Protein AF-A0A0R1ZKX3-F1 (afdb_monomer_lite)

Foldseek 3Di:
DFDPPDDDDPDDPQDQQAPLCVLVVLCVVQVHQLVNLPLAHSVRSVCSNVVNDDDDPVSVVSSCVSSVHDPVNCVVSCNVPPPCLVLLSCLAPLNPDLVSLVVVLVVLVVVCVVPVDDDPVSVLVSLLSVVSNCCVVVVDVARDVVSLVSLLVVLLPDLAADSSNLSSLNSCCLRDDLVSLCSNQVVNLVCCLVVVVPDDLVRLQSSLVSLLVSLVSCLVVVVLVSNVVSLVSSVSSCVSPVVPPPSVLSSLLSVLSSCCSVPPDPVSQLSNLLSLLCCVVVHPPVSSVSVVVVCVVVVSHHPVSNVVSD

Radius of gyration: 22.7 Å; chains: 1; bounding box: 54×44×61 Å

pLDDT: mean 79.34, std 16.21, range [24.59, 96.25]

Secondary structure (DSSP, 8-state):
----------S-------HHHHHHHHHHHTT--GGG-TTS-HHHHHHHTTTSSPPPHHHHHHHHHHHT--HHHHHHTTSS--TTGGGGGGGSGGG--HHHHHHHHHHHHHHHHHSSS--HHHHHHHHHHHHHHHHHHTS-SS--HHHHHHHHHHHHH-SS--HHHHHHHHHHGGGS-HHHHHHHHHHHHHHHHHTGGG--HHHHHHHHHHHHHHHHHHHHTT-HHHHHHHHHHHHHHHTTSTT-HHHHHHHHHHHHHHHHHHS-SHHHHHHHHHHHHTHHHHS-HHHHHHHHHHHHHTTSS-HHHHHTT-

Structure (mmCIF, N/CA/C/O backbone):
data_AF-A0A0R1ZKX3-F1
#
_entry.id   AF-A0A0R1ZKX3-F1
#
loop_
_atom_site.group_PDB
_atom_site.id
_atom_site.type_symbol
_atom_site.label_atom_id
_atom_site.label_alt_id
_atom_site.label_comp_id
_atom_site.label_asym_id
_atom_site.label_entity_id
_atom_site.label_seq_id
_atom_site.pdbx_PDB_ins_code
_atom_site.Cartn_x
_atom_site.Cartn_y
_atom_site.Cartn_z
_atom_site.occupancy
_atom_site.B_iso_or_equiv
_atom_site.auth_seq_id
_atom_site.auth_comp_id
_atom_site.auth_asym_id
_atom_site.auth_atom_id
_atom_site.pdbx_PDB_model_num
ATOM 1 N N . MET A 1 1 ? -0.814 -2.668 5.894 1.00 29.27 1 MET A N 1
ATOM 2 C CA . MET A 1 1 ? -0.686 -4.027 5.310 1.00 29.27 1 MET A CA 1
ATOM 3 C C . MET A 1 1 ? 0.745 -4.249 4.836 1.00 29.27 1 MET A C 1
ATOM 5 O O . MET A 1 1 ? 1.232 -3.384 4.115 1.00 29.27 1 MET A O 1
ATOM 9 N N . PRO A 1 2 ? 1.432 -5.339 5.226 1.00 24.59 2 PRO A N 1
ATOM 10 C CA . PRO A 1 2 ? 2.770 -5.631 4.720 1.00 24.59 2 PRO A CA 1
ATOM 11 C C . PRO A 1 2 ? 2.718 -5.890 3.213 1.00 24.59 2 PRO A C 1
ATOM 13 O O . PRO A 1 2 ? 1.772 -6.504 2.710 1.00 24.59 2 PRO A O 1
ATOM 16 N N . ALA A 1 3 ? 3.732 -5.403 2.504 1.00 25.95 3 ALA A N 1
ATOM 17 C CA . ALA A 1 3 ? 3.976 -5.756 1.120 1.00 25.95 3 ALA A CA 1
ATOM 18 C C . ALA A 1 3 ? 4.126 -7.277 1.012 1.00 25.95 3 ALA A C 1
ATOM 20 O O . ALA A 1 3 ? 4.717 -7.919 1.876 1.00 25.95 3 ALA A O 1
ATOM 21 N N . ILE A 1 4 ? 3.550 -7.847 -0.042 1.00 26.69 4 ILE A N 1
ATOM 22 C CA . ILE A 1 4 ? 3.669 -9.263 -0.372 1.00 26.69 4 ILE A CA 1
ATOM 23 C C . ILE A 1 4 ? 5.164 -9.580 -0.492 1.00 26.69 4 ILE A C 1
ATOM 25 O O . ILE A 1 4 ? 5.773 -9.214 -1.495 1.00 26.69 4 ILE A O 1
ATOM 29 N N . ASP A 1 5 ? 5.724 -10.258 0.514 1.00 28.53 5 ASP A N 1
ATOM 30 C CA . ASP A 1 5 ? 7.053 -10.868 0.462 1.00 28.53 5 ASP A CA 1
ATOM 31 C C . ASP A 1 5 ? 7.083 -11.790 -0.760 1.00 28.53 5 ASP A C 1
ATOM 33 O O . ASP A 1 5 ? 6.491 -12.875 -0.781 1.00 28.53 5 ASP A O 1
ATOM 37 N N . ARG A 1 6 ? 7.720 -11.320 -1.829 1.00 31.34 6 ARG A N 1
ATOM 38 C CA . ARG A 1 6 ? 7.978 -12.109 -3.025 1.00 31.34 6 ARG A CA 1
ATOM 39 C C . ARG A 1 6 ? 9.409 -12.613 -2.937 1.00 31.34 6 ARG A C 1
ATOM 41 O O . ARG A 1 6 ? 10.344 -11.840 -3.046 1.00 31.34 6 ARG A O 1
ATOM 48 N N . TYR A 1 7 ? 9.525 -13.931 -2.791 1.00 26.36 7 TYR A N 1
ATOM 49 C CA . TYR A 1 7 ? 10.734 -14.725 -3.016 1.00 26.36 7 TYR A CA 1
ATOM 50 C C . TYR A 1 7 ? 11.936 -14.386 -2.126 1.00 26.36 7 TYR A C 1
ATOM 52 O O . TYR A 1 7 ? 12.919 -13.785 -2.545 1.00 26.36 7 TYR A O 1
ATOM 60 N N . ARG A 1 8 ? 11.904 -14.918 -0.902 1.00 25.17 8 ARG A N 1
ATOM 61 C CA . ARG A 1 8 ? 13.116 -15.197 -0.128 1.00 25.17 8 ARG A CA 1
ATOM 62 C C . ARG A 1 8 ? 13.842 -16.368 -0.803 1.00 25.17 8 ARG A C 1
ATOM 64 O O . ARG A 1 8 ? 13.392 -17.502 -0.681 1.00 25.17 8 ARG A O 1
ATOM 71 N N . ASN A 1 9 ? 14.909 -16.089 -1.551 1.00 28.17 9 ASN A N 1
ATOM 72 C CA . ASN A 1 9 ? 15.850 -17.119 -1.987 1.00 28.17 9 ASN A CA 1
ATOM 73 C C . ASN A 1 9 ? 16.962 -17.237 -0.946 1.00 28.17 9 ASN A C 1
ATOM 75 O O . ASN A 1 9 ? 17.647 -16.266 -0.623 1.00 28.17 9 ASN A O 1
ATOM 79 N N . ASP A 1 10 ? 17.093 -18.443 -0.410 1.00 28.66 10 ASP A N 1
ATOM 80 C CA . ASP A 1 10 ? 18.157 -18.838 0.491 1.00 28.66 10 ASP A CA 1
ATOM 81 C C . ASP A 1 10 ? 19.521 -18.763 -0.217 1.00 28.66 10 ASP A C 1
ATOM 83 O O . ASP A 1 10 ? 19.719 -19.317 -1.294 1.00 28.66 10 ASP A O 1
ATOM 87 N N . GLY A 1 11 ? 20.483 -18.108 0.429 1.00 28.97 11 GLY A N 1
ATOM 88 C CA . GLY A 1 11 ? 21.831 -18.662 0.580 1.00 28.97 11 GLY A CA 1
ATOM 89 C C . GLY A 1 11 ? 22.828 -18.641 -0.580 1.00 28.97 11 GLY A C 1
ATOM 90 O O . GLY A 1 11 ? 23.990 -18.910 -0.295 1.00 28.97 11 GLY A O 1
ATOM 91 N N . ASP A 1 12 ? 22.470 -18.280 -1.812 1.00 28.05 12 ASP A N 1
ATOM 92 C CA . ASP A 1 12 ? 23.461 -18.127 -2.887 1.00 28.05 12 ASP A CA 1
ATOM 93 C C . ASP A 1 12 ? 23.741 -16.650 -3.166 1.00 28.05 12 ASP A C 1
ATOM 95 O O . ASP A 1 12 ? 22.845 -15.867 -3.483 1.00 28.05 12 ASP A O 1
ATOM 99 N N . PHE A 1 13 ? 25.012 -16.256 -3.048 1.00 31.59 13 PHE A N 1
ATOM 100 C CA . PHE A 1 13 ? 25.503 -14.964 -3.517 1.00 31.59 13 PHE A CA 1
ATOM 101 C C . PHE A 1 13 ? 25.220 -14.852 -5.022 1.00 31.59 13 PHE A C 1
ATOM 103 O O . PHE A 1 13 ? 26.014 -15.303 -5.848 1.00 31.59 13 PHE A O 1
ATOM 110 N N . LEU A 1 14 ? 24.072 -14.268 -5.378 1.00 35.12 14 LEU A N 1
ATOM 111 C CA . LEU A 1 14 ? 23.734 -13.917 -6.749 1.00 35.12 14 LEU A CA 1
ATOM 112 C C . LEU A 1 14 ? 24.806 -12.948 -7.243 1.00 35.12 14 LEU A C 1
ATOM 114 O O . LEU A 1 14 ? 24.873 -11.786 -6.842 1.00 35.12 14 LEU A O 1
ATOM 118 N N . THR A 1 15 ? 25.682 -13.455 -8.102 1.00 39.12 15 THR A N 1
ATOM 119 C CA . THR A 1 15 ? 26.505 -12.610 -8.958 1.00 39.12 15 THR A CA 1
ATOM 120 C C . THR A 1 15 ? 25.546 -11.701 -9.719 1.00 39.12 15 THR A C 1
ATOM 122 O O . THR A 1 15 ? 24.609 -12.187 -10.348 1.00 39.12 15 THR A O 1
ATOM 125 N N . VAL A 1 16 ? 25.726 -10.383 -9.591 1.00 50.44 16 VAL A N 1
ATOM 126 C CA . VAL A 1 16 ? 24.892 -9.393 -10.282 1.00 50.44 16 VAL A CA 1
ATOM 127 C C . VAL A 1 16 ? 25.071 -9.621 -11.781 1.00 50.44 16 VAL A C 1
ATOM 129 O O . VAL A 1 16 ? 26.098 -9.263 -12.355 1.00 50.44 16 VAL A O 1
ATOM 132 N N . GLU A 1 17 ? 24.104 -10.297 -12.394 1.00 64.75 17 GLU A N 1
ATOM 133 C CA . GLU A 1 17 ? 24.098 -10.566 -13.824 1.00 64.75 17 GLU A CA 1
ATOM 134 C C . GLU A 1 17 ? 23.798 -9.251 -14.547 1.00 64.75 17 GLU A C 1
ATOM 136 O O . GLU A 1 17 ? 22.810 -8.570 -14.267 1.00 64.75 17 GLU A O 1
ATOM 141 N N . THR A 1 18 ? 24.675 -8.861 -15.466 1.00 78.00 18 THR A N 1
ATOM 142 C CA . THR A 1 18 ? 24.458 -7.697 -16.322 1.00 78.00 18 THR A CA 1
ATOM 143 C C . THR A 1 18 ? 23.297 -7.962 -17.283 1.00 78.00 18 THR A C 1
ATOM 145 O O . THR A 1 18 ? 23.017 -9.105 -17.653 1.00 78.00 18 THR A O 1
ATOM 148 N N . MET A 1 19 ? 22.618 -6.904 -17.739 1.00 78.44 19 MET A N 1
ATOM 149 C CA . MET A 1 19 ? 21.534 -7.033 -18.725 1.00 78.44 19 MET A CA 1
ATOM 150 C C . MET A 1 19 ? 22.000 -7.761 -19.994 1.00 78.44 19 MET A C 1
ATOM 152 O O . MET A 1 19 ? 21.285 -8.622 -20.507 1.00 78.44 19 MET A O 1
ATOM 156 N N . GLY A 1 20 ? 23.209 -7.455 -20.474 1.00 82.12 20 GLY A N 1
ATOM 157 C CA . GLY A 1 20 ? 23.820 -8.140 -21.608 1.00 82.12 20 GLY A CA 1
ATOM 158 C C . GLY A 1 20 ? 24.012 -9.634 -21.348 1.00 82.12 20 GLY A C 1
ATOM 159 O O . GLY A 1 20 ? 23.587 -10.462 -22.161 1.00 82.12 20 GLY A O 1
ATOM 160 N N . GLY A 1 21 ? 24.582 -9.981 -20.190 1.00 81.94 21 GLY A N 1
ATOM 161 C CA . GLY A 1 21 ? 24.798 -11.365 -19.768 1.00 81.94 21 GLY A CA 1
ATOM 162 C C . GLY A 1 21 ? 23.505 -12.178 -19.680 1.00 81.94 21 GLY A C 1
ATOM 163 O O . GLY A 1 21 ? 23.429 -13.280 -20.231 1.00 81.94 21 GLY A O 1
ATOM 164 N N . PHE A 1 22 ? 22.457 -11.606 -19.085 1.00 80.44 22 PHE A N 1
ATOM 165 C CA . PHE A 1 22 ? 21.152 -12.258 -18.985 1.00 80.44 22 PHE A CA 1
ATOM 166 C C . PHE A 1 22 ? 20.527 -12.532 -20.346 1.00 80.44 22 PHE A C 1
ATOM 168 O O . PHE A 1 22 ? 20.089 -13.649 -20.631 1.00 80.44 22 PHE A O 1
ATOM 175 N N . VAL A 1 23 ? 20.509 -11.519 -21.211 1.00 81.62 23 VAL A N 1
ATOM 176 C CA . VAL A 1 23 ? 19.920 -11.642 -22.542 1.00 81.62 23 VAL A CA 1
ATOM 177 C C . VAL A 1 23 ? 20.653 -12.701 -23.362 1.00 81.62 23 VAL A C 1
ATOM 179 O O . VAL A 1 23 ? 20.003 -13.537 -23.991 1.00 81.62 23 VAL A O 1
ATOM 182 N N . LYS A 1 24 ? 21.990 -12.733 -23.292 1.00 88.19 24 LYS A N 1
ATOM 183 C CA . LYS A 1 24 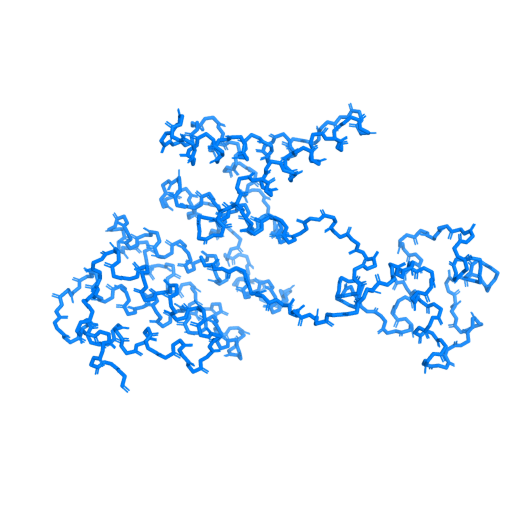? 22.816 -13.764 -23.932 1.00 88.19 24 LYS A CA 1
ATOM 184 C C . LYS A 1 24 ? 22.424 -15.162 -23.475 1.00 88.19 24 LYS A C 1
ATOM 186 O O . LYS A 1 24 ? 22.214 -16.042 -24.311 1.00 88.19 24 LYS A O 1
ATOM 191 N N . ARG A 1 25 ? 22.318 -15.359 -22.159 1.00 84.38 25 ARG A N 1
ATOM 192 C CA . ARG A 1 25 ? 21.974 -16.645 -21.553 1.00 84.38 25 ARG A CA 1
ATOM 193 C C . ARG A 1 25 ? 20.592 -17.114 -21.994 1.00 84.38 25 ARG A C 1
ATOM 195 O O . ARG A 1 25 ? 20.484 -18.191 -22.570 1.00 84.38 25 ARG A O 1
ATOM 202 N N . VAL A 1 26 ? 19.560 -16.289 -21.816 1.00 78.00 26 VAL A N 1
ATOM 203 C CA . VAL A 1 26 ? 18.179 -16.642 -22.189 1.00 78.00 26 VAL A CA 1
ATOM 204 C C . VAL A 1 26 ? 18.059 -16.921 -23.684 1.00 78.00 26 VAL A C 1
ATOM 206 O O . VAL A 1 26 ? 17.415 -17.890 -24.087 1.00 78.00 26 VAL A O 1
ATOM 209 N N . ARG A 1 27 ? 18.713 -16.111 -24.522 1.00 88.94 27 ARG A N 1
ATOM 210 C CA . ARG A 1 27 ? 18.742 -16.320 -25.970 1.00 88.94 27 ARG A CA 1
ATOM 211 C C . ARG A 1 27 ? 19.356 -17.681 -26.325 1.00 88.94 27 ARG A C 1
ATOM 213 O O . ARG A 1 27 ? 18.796 -18.403 -27.149 1.00 88.94 27 ARG A O 1
ATOM 220 N N . GLN A 1 28 ? 20.494 -18.028 -25.718 1.00 85.94 28 GLN A N 1
ATOM 221 C CA . GLN A 1 28 ? 21.179 -19.306 -25.941 1.00 85.94 28 GLN A CA 1
ATOM 222 C C . GLN A 1 28 ? 20.359 -20.499 -25.437 1.00 85.94 28 GLN A C 1
ATOM 224 O O . GLN A 1 28 ? 20.206 -21.471 -26.174 1.00 85.94 28 GLN A O 1
ATOM 229 N N . GLU A 1 29 ? 19.791 -20.409 -24.233 1.00 72.88 29 GLU A N 1
ATOM 230 C CA . GLU A 1 29 ? 18.926 -21.441 -23.642 1.00 72.88 29 GLU A CA 1
ATOM 231 C C . GLU A 1 29 ? 17.691 -21.720 -24.509 1.00 72.88 29 GLU A C 1
ATOM 233 O O . GLU A 1 29 ? 17.251 -22.862 -24.623 1.00 72.88 29 GLU A O 1
ATOM 238 N N . ARG A 1 30 ? 17.154 -20.687 -25.169 1.00 77.94 30 ARG A N 1
ATOM 239 C CA . ARG A 1 30 ? 15.991 -20.789 -26.064 1.00 77.94 30 ARG A CA 1
ATOM 240 C C . ARG A 1 30 ? 16.360 -21.078 -27.521 1.00 77.94 30 ARG A C 1
ATOM 242 O O . ARG A 1 30 ? 15.477 -21.128 -28.372 1.00 77.94 30 ARG A O 1
ATOM 249 N N . GLY A 1 31 ? 17.646 -21.261 -27.827 1.00 77.19 31 GLY A N 1
ATOM 250 C CA . GLY A 1 31 ? 18.119 -21.593 -29.172 1.00 77.19 31 GLY A CA 1
ATOM 251 C C . GLY A 1 31 ? 17.930 -20.486 -30.215 1.00 77.19 31 GLY A C 1
ATOM 252 O O . GLY A 1 31 ? 17.991 -20.764 -31.412 1.00 77.19 31 GLY A O 1
ATOM 253 N N . VAL A 1 32 ? 17.718 -19.236 -29.795 1.00 81.31 32 VAL A N 1
ATOM 254 C CA . VAL A 1 32 ? 17.539 -18.100 -30.709 1.00 81.31 32 VAL A CA 1
ATOM 255 C C . VAL A 1 32 ? 18.912 -17.633 -31.197 1.00 81.31 32 VAL A C 1
ATOM 257 O O . VAL A 1 32 ? 19.825 -17.381 -30.406 1.00 81.31 32 VAL A O 1
ATOM 260 N N . ARG A 1 33 ? 19.124 -17.517 -32.509 1.00 87.75 33 ARG A N 1
ATOM 261 C CA . ARG A 1 33 ? 20.413 -17.054 -33.046 1.00 87.75 33 ARG A CA 1
ATOM 262 C C . ARG A 1 33 ? 20.428 -15.534 -33.107 1.00 87.75 33 ARG A C 1
ATOM 264 O O . ARG A 1 33 ? 19.395 -14.894 -33.250 1.00 87.75 33 ARG A O 1
ATOM 271 N N . LEU A 1 34 ? 21.622 -14.939 -33.072 1.00 88.88 34 LEU A N 1
ATOM 272 C CA . LEU A 1 34 ? 21.767 -13.487 -33.241 1.00 88.88 34 LEU A CA 1
ATOM 273 C C . LEU A 1 34 ? 21.175 -12.993 -34.569 1.00 88.88 34 LEU A C 1
ATOM 275 O O . LEU A 1 34 ? 20.681 -11.877 -34.637 1.00 88.88 34 LEU A O 1
ATOM 279 N N . THR A 1 35 ? 21.212 -13.821 -35.617 1.00 87.38 35 THR A N 1
ATOM 280 C CA . THR A 1 35 ? 20.618 -13.522 -36.931 1.00 87.38 35 THR A CA 1
ATOM 281 C C . THR A 1 35 ? 19.097 -13.450 -36.911 1.00 87.38 35 THR A C 1
ATOM 283 O O . THR A 1 35 ? 18.516 -12.885 -37.830 1.00 87.38 35 THR A O 1
ATOM 286 N N . ASP A 1 36 ? 18.464 -14.028 -35.891 1.00 81.94 36 ASP A N 1
ATOM 287 C CA . ASP A 1 36 ? 17.010 -14.064 -35.754 1.00 81.94 36 ASP A CA 1
ATOM 288 C C . ASP A 1 36 ? 16.484 -12.785 -35.050 1.00 81.94 36 ASP A C 1
ATOM 290 O O . ASP A 1 36 ? 15.278 -12.568 -34.971 1.00 81.94 36 ASP A O 1
ATOM 294 N N . LEU A 1 37 ? 17.380 -11.905 -34.576 1.00 83.06 37 LEU A N 1
ATOM 295 C CA . LEU A 1 37 ? 17.060 -10.613 -33.961 1.00 83.06 37 LEU A CA 1
ATOM 296 C C . LEU A 1 37 ? 17.107 -9.503 -35.018 1.00 83.06 37 LEU A C 1
ATOM 298 O O . LEU A 1 37 ? 18.157 -8.933 -35.303 1.00 83.06 37 LEU A O 1
ATOM 302 N N . THR A 1 38 ? 15.965 -9.202 -35.630 1.00 76.25 38 THR A N 1
ATOM 303 C CA . THR A 1 38 ? 15.890 -8.333 -36.821 1.00 76.25 38 THR A CA 1
ATOM 304 C C . THR A 1 38 ? 16.147 -6.854 -36.546 1.00 76.25 38 THR A C 1
ATOM 306 O O . THR A 1 38 ? 16.560 -6.121 -37.444 1.00 76.25 38 THR A O 1
ATOM 309 N N . ASP A 1 39 ? 15.938 -6.412 -35.308 1.00 79.12 39 ASP A N 1
ATOM 310 C CA . ASP A 1 39 ? 15.921 -4.985 -34.960 1.00 79.12 39 ASP A CA 1
ATOM 311 C C . ASP A 1 39 ? 17.263 -4.474 -34.422 1.00 79.12 39 ASP A C 1
ATOM 313 O O . ASP A 1 39 ? 17.478 -3.265 -34.268 1.00 79.12 39 ASP A O 1
ATOM 317 N N . VAL A 1 40 ? 18.191 -5.391 -34.141 1.00 81.12 40 VAL A N 1
ATOM 318 C CA . VAL A 1 40 ? 19.534 -5.091 -33.648 1.00 81.12 40 VAL A CA 1
ATOM 319 C C . VAL A 1 40 ? 20.535 -5.863 -34.489 1.00 81.12 40 VAL A C 1
ATOM 321 O O . VAL A 1 40 ? 20.512 -7.086 -34.535 1.00 81.12 40 VAL A O 1
ATOM 324 N N . GLY A 1 41 ? 21.457 -5.151 -35.141 1.00 85.69 41 GLY A N 1
ATOM 325 C CA . GLY A 1 41 ? 22.509 -5.802 -35.919 1.00 85.69 41 GLY A CA 1
ATOM 326 C C . GLY A 1 41 ? 23.296 -6.801 -35.064 1.00 85.69 41 GLY A C 1
ATOM 327 O O . GLY A 1 41 ? 23.638 -6.504 -33.918 1.00 85.69 41 GLY A O 1
ATOM 328 N N . THR A 1 42 ? 23.631 -7.961 -35.633 1.00 90.25 42 THR A N 1
ATOM 329 C CA . THR A 1 42 ? 24.317 -9.072 -34.942 1.00 90.25 42 THR A CA 1
ATOM 330 C C . THR A 1 42 ? 25.570 -8.631 -34.184 1.00 90.25 42 THR A C 1
ATOM 332 O O . THR A 1 42 ? 25.806 -9.075 -33.063 1.00 90.25 42 THR A O 1
ATOM 335 N N . SER A 1 43 ? 26.350 -7.711 -34.760 1.00 89.81 43 SER A N 1
ATOM 336 C CA . SER A 1 43 ? 27.528 -7.122 -34.114 1.00 89.81 43 SER A CA 1
ATOM 337 C C . SER A 1 43 ? 27.162 -6.290 -32.883 1.00 89.81 43 SER A C 1
ATOM 339 O O . SER A 1 43 ? 27.769 -6.460 -31.831 1.00 89.81 43 SER A O 1
ATOM 341 N N . SER A 1 44 ? 26.151 -5.423 -32.975 1.00 88.88 44 SER A N 1
ATOM 342 C CA . SER A 1 44 ? 25.680 -4.625 -31.837 1.00 88.88 44 SER A CA 1
ATOM 343 C C . SER A 1 44 ? 25.125 -5.515 -30.734 1.00 88.88 44 SER A C 1
ATOM 345 O O . SER A 1 44 ? 25.456 -5.313 -29.572 1.00 88.88 44 SER A O 1
ATOM 347 N N . MET A 1 45 ? 24.354 -6.539 -31.099 1.00 90.94 45 MET A N 1
ATOM 348 C CA . MET A 1 45 ? 23.803 -7.468 -30.125 1.00 90.94 45 MET A CA 1
ATOM 349 C C . MET A 1 45 ? 24.895 -8.297 -29.447 1.00 90.94 45 MET A C 1
ATOM 351 O O . MET A 1 45 ? 24.914 -8.404 -28.229 1.00 90.94 45 MET A O 1
ATOM 355 N N . SER A 1 46 ? 25.875 -8.795 -30.204 1.00 91.44 46 SER A N 1
ATOM 356 C CA . SER A 1 46 ? 27.031 -9.490 -29.633 1.00 91.44 46 SER A CA 1
ATOM 357 C C . SER A 1 46 ? 27.843 -8.586 -28.706 1.00 91.44 46 SER A C 1
ATOM 359 O O . SER A 1 46 ? 28.343 -9.052 -27.690 1.00 91.44 46 SER A O 1
ATOM 361 N N . ARG A 1 47 ? 28.025 -7.307 -29.042 1.00 88.31 47 ARG A N 1
ATOM 362 C CA . ARG A 1 47 ? 28.752 -6.363 -28.182 1.00 88.31 47 ARG A CA 1
ATOM 363 C C . ARG A 1 47 ? 27.975 -6.069 -26.902 1.00 88.31 47 ARG A C 1
ATOM 365 O O . ARG A 1 47 ? 28.573 -6.037 -25.836 1.00 88.31 47 ARG A O 1
ATOM 372 N N . PHE A 1 48 ? 26.660 -5.916 -27.004 1.00 89.50 48 PHE A N 1
ATOM 373 C CA . PHE A 1 48 ? 25.771 -5.742 -25.860 1.00 89.50 48 PHE A CA 1
ATOM 374 C C . PHE A 1 48 ? 25.766 -6.970 -24.939 1.00 89.50 48 PHE A C 1
ATOM 376 O O . PHE A 1 48 ? 25.975 -6.835 -23.744 1.00 89.50 48 PHE A O 1
ATOM 383 N N . GLU A 1 49 ? 25.644 -8.178 -25.495 1.00 89.88 49 GLU A N 1
ATOM 384 C CA . GLU A 1 49 ? 25.672 -9.454 -24.757 1.00 89.88 49 GLU A CA 1
ATOM 385 C C . GLU A 1 49 ? 26.982 -9.731 -24.004 1.00 89.88 49 GLU A C 1
ATOM 387 O O . GLU A 1 49 ? 27.043 -10.643 -23.182 1.00 89.88 49 GLU A O 1
ATOM 392 N N . ASN A 1 50 ? 28.046 -8.990 -24.313 1.00 89.06 50 ASN A N 1
ATOM 393 C CA . ASN A 1 50 ? 29.336 -9.067 -23.629 1.00 89.06 50 ASN A CA 1
ATOM 394 C C . ASN A 1 50 ? 29.677 -7.749 -22.906 1.00 89.06 50 ASN A C 1
ATOM 396 O O . ASN A 1 50 ? 30.856 -7.471 -22.689 1.00 89.06 50 ASN A O 1
ATOM 400 N N . ASP A 1 51 ? 28.667 -6.927 -22.600 1.00 84.19 51 ASP A N 1
ATOM 401 C CA . ASP A 1 51 ? 28.767 -5.678 -21.828 1.00 84.19 51 ASP A CA 1
ATOM 402 C C . ASP A 1 51 ? 29.729 -4.634 -22.418 1.00 84.19 51 ASP A C 1
ATOM 404 O O . ASP A 1 51 ? 30.335 -3.827 -21.716 1.00 84.19 51 ASP A O 1
ATOM 408 N N . GLN A 1 52 ? 29.892 -4.639 -23.742 1.00 85.12 52 GLN A N 1
ATOM 409 C CA . GLN A 1 52 ? 30.795 -3.726 -24.449 1.00 85.12 52 GLN A CA 1
ATOM 410 C C . GLN A 1 52 ? 30.098 -2.452 -24.932 1.00 85.12 52 GLN A C 1
ATOM 412 O O . GLN A 1 52 ? 30.775 -1.494 -25.309 1.00 85.12 52 GLN A O 1
ATOM 417 N N . ILE A 1 53 ? 28.765 -2.467 -25.018 1.00 82.50 53 ILE A N 1
ATOM 418 C CA . ILE A 1 53 ? 27.928 -1.318 -25.375 1.00 82.50 53 ILE A CA 1
ATOM 419 C C . ILE A 1 53 ? 26.589 -1.405 -24.649 1.00 82.50 53 ILE A C 1
ATOM 421 O O . ILE A 1 53 ? 26.090 -2.505 -24.422 1.00 82.50 53 ILE A O 1
ATOM 425 N N . ASP A 1 54 ? 25.961 -0.255 -24.427 1.00 80.94 54 ASP A N 1
ATOM 426 C CA . ASP A 1 54 ? 24.547 -0.174 -24.072 1.00 80.94 54 ASP A CA 1
ATOM 427 C C . ASP A 1 54 ? 23.678 -0.063 -25.330 1.00 80.94 54 ASP A C 1
ATOM 429 O O . ASP A 1 54 ? 24.042 0.590 -26.316 1.00 80.94 54 ASP A O 1
ATOM 433 N N . LEU A 1 55 ? 22.500 -0.688 -25.299 1.00 80.94 55 LEU A N 1
ATOM 434 C CA . LEU A 1 55 ? 21.482 -0.533 -26.338 1.00 80.94 55 LEU A CA 1
ATOM 435 C C . LEU A 1 55 ? 20.395 0.439 -25.884 1.00 80.94 55 LEU A C 1
ATOM 437 O O . LEU A 1 55 ? 20.010 0.487 -24.719 1.00 80.94 55 LEU A O 1
ATOM 441 N N . ALA A 1 56 ? 19.846 1.191 -26.838 1.00 77.50 56 ALA A N 1
ATOM 442 C CA . ALA A 1 56 ? 18.680 2.027 -26.587 1.00 77.50 56 ALA A CA 1
ATOM 443 C C . ALA A 1 56 ? 17.473 1.166 -26.169 1.00 77.50 56 ALA A C 1
ATOM 445 O O . ALA A 1 56 ? 17.210 0.126 -26.777 1.00 77.50 56 ALA A O 1
ATOM 446 N N . GLY A 1 57 ? 16.691 1.636 -25.190 1.00 71.12 57 GLY A N 1
ATOM 447 C CA . GLY A 1 57 ? 15.554 0.890 -24.632 1.00 71.12 57 GLY A CA 1
ATOM 448 C C . GLY A 1 57 ? 14.519 0.433 -25.669 1.00 71.12 57 GLY A C 1
ATOM 449 O O . GLY A 1 57 ? 13.988 -0.667 -25.560 1.00 71.12 57 GLY A O 1
ATOM 450 N N . SER A 1 58 ? 14.292 1.212 -26.731 1.00 73.12 58 SER A N 1
ATOM 451 C CA . SER A 1 58 ? 13.389 0.834 -27.829 1.00 73.12 58 SER A CA 1
ATOM 452 C C . SER A 1 58 ? 13.845 -0.412 -28.596 1.00 73.12 58 SER A C 1
ATOM 454 O O . SER A 1 58 ? 13.010 -1.204 -29.017 1.00 73.12 58 SER A O 1
ATOM 456 N N . ARG A 1 59 ? 15.160 -0.609 -28.744 1.00 76.38 59 ARG A N 1
ATOM 457 C CA . ARG A 1 59 ? 15.761 -1.784 -29.397 1.00 76.38 59 ARG A CA 1
ATOM 458 C C . ARG A 1 59 ? 15.810 -3.002 -28.474 1.00 76.38 59 ARG A C 1
ATOM 460 O O . ARG A 1 59 ? 15.730 -4.139 -28.933 1.00 76.38 59 ARG A O 1
ATOM 467 N N . LEU A 1 60 ? 15.936 -2.759 -27.170 1.00 76.19 60 LEU A N 1
ATOM 468 C CA . LEU A 1 60 ? 15.881 -3.807 -26.155 1.00 76.19 60 LEU A CA 1
ATOM 469 C C . LEU A 1 60 ? 14.480 -4.401 -26.042 1.00 76.19 60 LEU A C 1
ATOM 471 O O . LEU A 1 60 ? 14.350 -5.617 -26.028 1.00 76.19 60 LEU A O 1
ATOM 475 N N . LEU A 1 61 ? 13.438 -3.567 -26.043 1.00 70.75 61 LEU A N 1
ATOM 476 C CA . LEU A 1 61 ? 12.050 -4.027 -25.932 1.00 70.75 61 LEU A CA 1
ATOM 477 C C . LEU A 1 61 ? 11.649 -4.989 -27.055 1.00 70.75 61 LEU A C 1
ATOM 479 O O . LEU A 1 61 ? 11.000 -5.999 -26.787 1.00 70.75 61 LEU A O 1
ATOM 483 N N . SER A 1 62 ? 12.053 -4.716 -28.297 1.00 73.75 62 SER A N 1
ATOM 484 C CA . SER A 1 62 ? 11.741 -5.623 -29.402 1.00 73.75 62 SER A CA 1
ATOM 485 C C . SER A 1 62 ? 12.549 -6.919 -29.339 1.00 73.75 62 SER A C 1
ATOM 487 O O . SER A 1 62 ? 12.004 -8.002 -29.553 1.00 73.75 62 SER A O 1
ATOM 489 N N . THR A 1 63 ? 13.817 -6.827 -28.930 1.00 77.75 63 THR A N 1
ATOM 490 C CA . THR A 1 63 ? 14.669 -7.993 -28.663 1.00 77.75 63 THR A CA 1
ATOM 491 C C . THR A 1 63 ? 14.073 -8.877 -27.567 1.00 77.75 63 THR A C 1
ATOM 493 O O . THR A 1 63 ? 13.978 -10.085 -27.760 1.00 77.75 63 THR A O 1
ATOM 496 N N . PHE A 1 64 ? 13.613 -8.286 -26.457 1.00 78.38 64 PHE A N 1
ATOM 497 C CA . PHE A 1 64 ? 12.972 -8.987 -25.342 1.00 78.38 64 PHE A CA 1
ATOM 498 C C . PHE A 1 64 ? 11.725 -9.744 -25.788 1.00 78.38 64 PHE A C 1
ATOM 500 O O . PHE A 1 64 ? 11.585 -10.917 -25.452 1.00 78.38 64 PHE A O 1
ATOM 507 N N . GLY A 1 65 ? 10.878 -9.123 -26.615 1.00 69.44 65 GLY A N 1
ATOM 508 C CA . GLY A 1 65 ? 9.710 -9.787 -27.191 1.00 69.44 65 GLY A CA 1
ATOM 509 C C . GLY A 1 65 ? 10.071 -11.044 -27.992 1.00 69.44 65 GLY A C 1
ATOM 510 O O . GLY A 1 65 ? 9.445 -12.084 -27.807 1.00 69.44 65 GLY A O 1
ATOM 511 N N . LEU A 1 66 ? 11.117 -10.984 -28.826 1.00 73.25 66 LEU A N 1
ATOM 512 C CA . LEU A 1 66 ? 11.553 -12.108 -29.670 1.00 73.25 66 LEU A CA 1
ATOM 513 C C . LEU A 1 66 ? 12.134 -13.280 -28.877 1.00 73.25 66 LEU A C 1
ATOM 515 O O . LEU A 1 66 ? 11.943 -14.437 -29.243 1.00 73.25 66 LEU A O 1
ATOM 519 N N . ILE A 1 67 ? 12.840 -12.987 -27.788 1.00 77.81 67 ILE A N 1
ATOM 520 C CA . ILE A 1 67 ? 13.406 -14.013 -26.906 1.00 77.81 67 ILE A CA 1
ATOM 521 C C . ILE A 1 67 ? 12.485 -14.351 -25.739 1.00 77.81 67 ILE A C 1
ATOM 523 O O . ILE A 1 67 ? 12.870 -15.178 -24.922 1.00 77.81 67 ILE A O 1
ATOM 527 N N . GLY A 1 68 ? 11.287 -13.758 -25.668 1.00 64.56 68 GLY A N 1
ATOM 528 C CA . GLY A 1 68 ? 10.264 -13.979 -24.644 1.00 64.56 68 GLY A CA 1
ATOM 529 C C . GLY A 1 68 ? 10.692 -13.588 -23.228 1.00 64.56 68 GLY A C 1
ATOM 530 O O . GLY A 1 68 ? 10.351 -14.299 -22.284 1.00 64.56 68 GLY A O 1
ATOM 531 N N . ILE A 1 69 ? 11.496 -12.537 -23.098 1.00 69.62 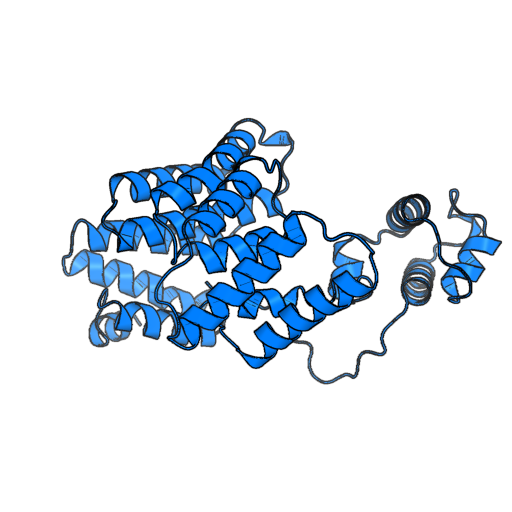69 ILE A N 1
ATOM 532 C CA . ILE A 1 69 ? 11.784 -11.881 -21.820 1.00 69.62 69 ILE A CA 1
ATOM 533 C C . ILE A 1 69 ? 10.705 -10.828 -21.604 1.00 69.62 69 ILE A C 1
ATOM 535 O O . ILE A 1 69 ? 10.452 -10.012 -22.492 1.00 69.62 69 ILE A O 1
ATOM 539 N N . ASP A 1 70 ? 10.087 -10.817 -20.430 1.00 59.72 70 ASP A N 1
ATOM 540 C CA . ASP A 1 70 ? 9.203 -9.729 -20.032 1.00 59.72 70 ASP A CA 1
ATOM 541 C C . ASP A 1 70 ? 9.846 -8.825 -18.965 1.00 59.72 70 ASP A C 1
ATOM 543 O O . ASP A 1 70 ? 10.933 -9.072 -18.441 1.00 59.72 70 ASP A O 1
ATOM 547 N N . TYR A 1 71 ? 9.178 -7.718 -18.644 1.00 55.88 71 TYR A N 1
ATOM 548 C CA . TYR A 1 71 ? 9.656 -6.797 -17.612 1.00 55.88 71 TYR A CA 1
ATOM 549 C C . TYR A 1 71 ? 9.729 -7.450 -16.217 1.00 55.88 71 TYR A C 1
ATOM 551 O O . TYR A 1 71 ? 10.542 -7.041 -15.388 1.00 55.88 71 TYR A O 1
ATOM 559 N N . ARG A 1 72 ? 8.904 -8.470 -15.938 1.00 53.66 72 ARG A N 1
ATOM 560 C CA . ARG A 1 72 ? 8.921 -9.187 -14.656 1.00 53.66 72 ARG A CA 1
ATOM 561 C C . ARG A 1 72 ? 10.167 -10.055 -14.547 1.00 53.66 72 ARG A C 1
ATOM 563 O O . ARG A 1 72 ? 10.754 -10.072 -13.473 1.00 53.66 72 ARG A O 1
ATOM 570 N N . ASP A 1 73 ? 10.606 -10.697 -15.627 1.00 53.09 73 ASP A N 1
ATOM 571 C CA . ASP A 1 73 ? 11.860 -11.460 -15.672 1.00 53.09 73 ASP A CA 1
ATOM 572 C C . ASP A 1 73 ? 13.064 -10.583 -15.302 1.00 53.09 73 ASP A C 1
ATOM 574 O O . ASP A 1 73 ? 13.935 -10.998 -14.535 1.00 53.09 73 ASP A O 1
ATOM 578 N N . LEU A 1 74 ? 13.080 -9.347 -15.809 1.00 60.62 74 LEU A N 1
ATOM 579 C CA . LEU A 1 74 ? 14.137 -8.369 -15.546 1.00 60.62 74 LEU A CA 1
ATOM 580 C C . LEU A 1 74 ? 14.132 -7.854 -14.104 1.00 60.62 74 LEU A C 1
ATOM 582 O O . LEU A 1 74 ? 15.201 -7.591 -13.551 1.00 60.62 74 LEU A O 1
ATOM 586 N N . ASN A 1 75 ? 12.947 -7.713 -13.504 1.00 54.47 75 ASN A N 1
ATOM 587 C CA . ASN A 1 75 ? 12.790 -7.276 -12.118 1.00 54.47 75 ASN A CA 1
ATOM 588 C C . ASN A 1 75 ? 13.116 -8.417 -11.129 1.00 54.47 75 ASN A C 1
ATOM 590 O O . ASN A 1 75 ? 13.939 -8.245 -10.237 1.00 54.47 75 ASN A O 1
ATOM 594 N N . ILE A 1 76 ? 12.575 -9.625 -11.348 1.00 52.28 76 ILE A N 1
ATOM 595 C CA . ILE A 1 76 ? 12.794 -10.813 -10.492 1.00 52.28 76 ILE A CA 1
ATOM 596 C C . I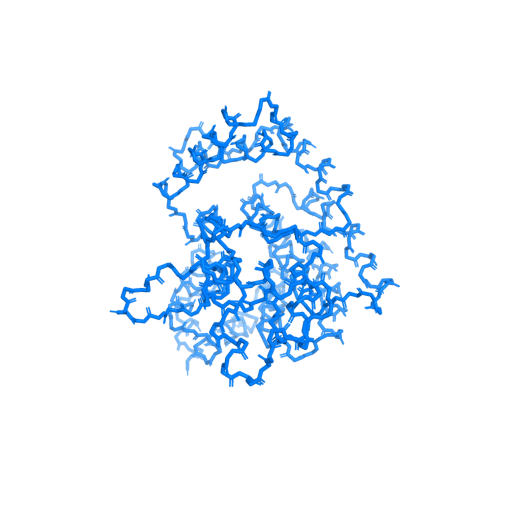LE A 1 76 ? 14.278 -11.190 -10.402 1.00 52.28 76 ILE A C 1
ATOM 598 O O . ILE A 1 76 ? 14.730 -11.692 -9.378 1.00 52.28 76 ILE A O 1
ATOM 602 N N . ARG A 1 77 ? 15.044 -10.968 -11.474 1.00 53.06 77 ARG A N 1
ATOM 603 C CA . ARG A 1 77 ? 16.480 -11.276 -11.516 1.00 53.06 77 ARG A CA 1
ATOM 604 C C . ARG A 1 77 ? 17.366 -10.090 -11.137 1.00 53.06 77 ARG A C 1
ATOM 606 O O . ARG A 1 77 ? 18.579 -10.182 -11.286 1.00 53.06 77 ARG A O 1
ATOM 613 N N . HIS A 1 78 ? 16.770 -8.994 -10.661 1.00 52.00 78 HIS A N 1
ATOM 614 C CA . HIS A 1 78 ? 17.453 -7.761 -10.258 1.00 52.00 78 HIS A CA 1
ATOM 615 C C . HIS A 1 78 ? 18.346 -7.146 -11.353 1.00 52.00 78 HIS A C 1
ATOM 617 O O . HIS A 1 78 ? 19.311 -6.447 -11.059 1.00 52.00 78 HIS A O 1
ATOM 623 N N . ILE A 1 79 ? 18.029 -7.390 -12.626 1.00 50.06 79 ILE A N 1
ATOM 624 C CA . ILE A 1 79 ? 18.787 -6.873 -13.774 1.00 50.06 79 ILE A CA 1
ATOM 625 C C . ILE A 1 79 ? 18.382 -5.428 -14.050 1.00 50.06 79 ILE A C 1
ATOM 627 O O . ILE A 1 79 ? 19.221 -4.555 -14.271 1.00 50.06 79 ILE A O 1
ATOM 631 N N . LEU A 1 80 ? 17.076 -5.163 -13.993 1.00 43.75 80 LEU A N 1
ATOM 632 C CA . LEU A 1 80 ? 16.588 -3.827 -13.705 1.00 43.75 80 LEU A CA 1
ATOM 633 C C . LEU A 1 80 ? 16.565 -3.701 -12.191 1.00 43.75 80 LEU A C 1
ATOM 635 O O . LEU A 1 80 ? 15.601 -4.080 -11.533 1.00 43.75 80 LEU A O 1
ATOM 639 N N . THR A 1 81 ? 17.645 -3.167 -11.635 1.00 44.56 81 THR A N 1
ATOM 640 C CA . THR A 1 81 ? 17.592 -2.649 -10.277 1.00 44.56 81 THR A CA 1
ATOM 641 C C . THR A 1 81 ? 16.710 -1.407 -10.309 1.00 44.56 81 THR A C 1
ATOM 643 O O . THR A 1 81 ? 17.154 -0.306 -10.636 1.00 44.56 81 THR A O 1
ATOM 646 N N . VAL A 1 82 ? 15.439 -1.549 -9.930 1.00 46.59 82 VAL A N 1
ATOM 647 C CA . VAL A 1 82 ? 14.775 -0.435 -9.252 1.00 46.59 82 VAL A CA 1
ATOM 648 C C . VAL A 1 82 ? 15.476 -0.367 -7.907 1.00 46.59 82 VAL A C 1
ATOM 650 O O . VAL A 1 82 ? 15.057 -1.016 -6.954 1.00 46.59 82 VAL A O 1
ATOM 653 N N . ALA A 1 83 ? 16.644 0.285 -7.881 1.00 44.97 83 ALA A N 1
ATOM 654 C CA . ALA A 1 83 ? 17.430 0.432 -6.673 1.00 44.97 83 ALA A CA 1
ATOM 655 C C . ALA A 1 83 ? 16.470 0.939 -5.595 1.00 44.97 83 ALA A C 1
ATOM 657 O O . ALA A 1 83 ? 15.951 2.052 -5.694 1.00 44.97 83 ALA A O 1
ATOM 658 N N . ASN A 1 84 ? 16.203 0.065 -4.628 1.00 53.53 84 ASN A N 1
ATOM 659 C CA . ASN A 1 84 ? 15.398 0.311 -3.446 1.00 53.53 84 ASN A CA 1
ATOM 660 C C . ASN A 1 84 ? 13.867 0.170 -3.574 1.00 53.53 84 ASN A C 1
ATOM 662 O O . ASN A 1 84 ? 13.223 0.644 -2.647 1.00 53.53 84 ASN A O 1
ATOM 666 N N . GLU A 1 85 ? 13.253 -0.470 -4.596 1.00 54.19 85 GLU A N 1
ATOM 667 C CA . GLU A 1 85 ? 11.780 -0.734 -4.577 1.00 54.19 85 GLU A CA 1
ATOM 668 C C . GLU A 1 85 ? 11.358 -1.411 -3.258 1.00 54.19 85 GLU A C 1
ATOM 670 O O . GLU A 1 85 ? 10.398 -0.983 -2.616 1.00 54.19 85 GLU A O 1
ATOM 675 N N . ASP A 1 86 ? 12.174 -2.355 -2.787 1.00 62.69 86 ASP A N 1
ATOM 676 C CA . ASP A 1 86 ? 11.983 -3.036 -1.507 1.00 62.69 86 ASP A CA 1
ATOM 677 C C . ASP A 1 86 ? 12.161 -2.121 -0.291 1.00 62.69 86 ASP A C 1
ATOM 679 O O . ASP A 1 86 ? 11.537 -2.370 0.735 1.00 62.69 86 ASP A O 1
ATOM 683 N N . ASP A 1 87 ? 12.972 -1.058 -0.344 1.00 72.44 87 ASP A N 1
ATOM 684 C CA . ASP A 1 87 ? 13.134 -0.196 0.834 1.00 72.44 87 ASP A CA 1
ATOM 685 C C . ASP A 1 87 ? 11.930 0.744 1.036 1.00 72.44 87 ASP A C 1
ATOM 687 O O . ASP A 1 87 ? 11.686 1.191 2.159 1.00 72.44 87 ASP A O 1
ATOM 691 N N . TRP A 1 88 ? 11.125 1.005 -0.005 1.00 75.88 88 TRP A N 1
ATOM 692 C CA . TRP A 1 88 ? 9.884 1.786 0.125 1.00 75.88 88 TRP A CA 1
ATOM 693 C C . TRP A 1 88 ? 8.865 1.114 1.042 1.00 75.88 88 TRP A C 1
ATOM 695 O O . TRP A 1 88 ? 8.074 1.804 1.686 1.00 75.88 88 TRP A O 1
ATOM 705 N N . GLN A 1 89 ? 8.911 -0.215 1.168 1.00 75.75 89 GLN A N 1
ATOM 706 C CA . GLN A 1 89 ? 8.042 -0.941 2.090 1.00 75.75 89 GLN A CA 1
ATOM 707 C C . GLN A 1 89 ? 8.289 -0.543 3.554 1.00 75.75 89 GLN A C 1
ATOM 709 O O . GLN A 1 89 ? 7.377 -0.625 4.374 1.00 75.75 89 GLN A O 1
ATOM 714 N N . TYR A 1 90 ? 9.499 -0.081 3.899 1.00 83.00 90 TYR A N 1
ATOM 715 C CA . TYR A 1 90 ? 9.842 0.335 5.261 1.00 83.00 90 TYR A CA 1
ATOM 716 C C . TYR A 1 90 ? 9.261 1.707 5.636 1.00 83.00 90 TYR A C 1
ATOM 718 O O . TYR A 1 90 ? 9.384 2.115 6.788 1.00 83.00 90 TYR A O 1
ATOM 726 N N . LEU A 1 91 ? 8.608 2.411 4.701 1.00 83.75 91 LEU A N 1
ATOM 727 C CA . LEU A 1 91 ? 7.840 3.624 5.007 1.00 83.75 91 LEU A CA 1
ATOM 728 C C . LEU A 1 91 ? 6.513 3.316 5.712 1.00 83.75 91 LEU A C 1
ATOM 730 O O . LEU A 1 91 ? 5.962 4.194 6.374 1.00 83.75 91 LEU A O 1
ATOM 734 N N . ALA A 1 92 ? 5.987 2.096 5.577 1.00 76.88 92 ALA A N 1
ATOM 735 C CA . ALA A 1 92 ? 4.742 1.707 6.224 1.00 76.88 92 ALA A CA 1
ATOM 736 C C . ALA A 1 92 ? 4.940 1.494 7.734 1.00 76.88 92 ALA A C 1
ATOM 738 O O . ALA A 1 92 ? 5.916 0.882 8.164 1.00 76.88 92 ALA A O 1
ATOM 739 N N . THR A 1 93 ? 3.961 1.920 8.539 1.00 70.44 93 THR A N 1
ATOM 740 C CA . THR A 1 93 ? 4.005 1.851 10.012 1.00 70.44 93 THR A CA 1
ATOM 741 C C . THR A 1 93 ? 4.335 0.447 10.539 1.00 70.44 93 THR A C 1
ATOM 743 O O . THR A 1 93 ? 5.125 0.295 11.466 1.00 70.44 93 THR A O 1
ATOM 746 N N . GLY A 1 94 ? 3.766 -0.603 9.933 1.00 68.62 94 GLY A N 1
ATOM 747 C CA . GLY A 1 94 ? 3.955 -1.993 10.379 1.00 68.62 94 GLY A CA 1
ATOM 748 C C . GLY A 1 94 ? 5.343 -2.580 10.103 1.00 68.62 94 GLY A C 1
ATOM 749 O O . GLY A 1 94 ? 5.718 -3.578 10.711 1.00 68.62 94 GLY A O 1
ATOM 750 N N . THR A 1 95 ? 6.102 -1.967 9.201 1.00 76.31 95 THR A N 1
ATOM 751 C CA . THR A 1 95 ? 7.436 -2.400 8.768 1.00 76.31 95 THR A CA 1
ATOM 752 C C . THR A 1 95 ? 8.463 -1.295 8.986 1.00 76.31 95 THR A C 1
ATOM 754 O O . THR A 1 95 ? 9.536 -1.334 8.398 1.00 76.31 95 THR A O 1
ATOM 757 N N . TRP A 1 96 ? 8.163 -0.306 9.829 1.00 84.56 96 TRP A N 1
ATOM 758 C CA . TRP A 1 96 ? 9.015 0.863 10.001 1.00 84.56 96 TRP A CA 1
ATOM 759 C C . TRP A 1 96 ? 10.449 0.483 10.387 1.00 84.56 96 TRP A C 1
ATOM 761 O O . TRP A 1 96 ? 10.692 -0.205 11.382 1.00 84.56 96 TRP A O 1
ATOM 771 N N . ASN A 1 97 ? 11.415 0.973 9.611 1.00 88.88 97 ASN A N 1
ATOM 772 C CA . ASN A 1 97 ? 12.834 0.822 9.908 1.00 88.88 97 ASN A CA 1
ATOM 773 C C . ASN A 1 97 ? 13.572 2.127 9.609 1.00 88.88 97 ASN A C 1
ATOM 775 O O . ASN A 1 97 ? 13.851 2.444 8.453 1.00 88.88 97 ASN A O 1
ATOM 779 N N . LEU A 1 98 ? 13.926 2.863 10.665 1.00 90.06 98 LEU A N 1
ATOM 780 C CA . LEU A 1 98 ? 14.538 4.186 10.543 1.00 90.06 98 LEU A CA 1
ATOM 781 C C . LEU A 1 98 ? 15.818 4.174 9.695 1.00 90.06 98 LEU A C 1
ATOM 783 O O . LEU A 1 98 ? 15.974 5.032 8.833 1.00 90.06 98 LEU A O 1
ATOM 787 N N . ALA A 1 99 ? 16.706 3.195 9.888 1.00 87.81 99 ALA A N 1
ATOM 788 C CA . ALA A 1 99 ? 17.969 3.123 9.151 1.00 87.81 99 ALA A CA 1
ATOM 789 C C . ALA A 1 99 ? 17.740 2.914 7.645 1.00 87.81 99 ALA A C 1
ATOM 791 O O . ALA A 1 99 ? 18.383 3.552 6.808 1.00 87.81 99 ALA A O 1
ATOM 792 N N . LYS A 1 100 ? 16.783 2.051 7.289 1.00 86.62 100 LYS A N 1
ATOM 793 C CA . LYS A 1 100 ? 16.390 1.816 5.895 1.00 86.62 100 LYS A CA 1
ATOM 794 C C . LYS A 1 100 ? 15.716 3.032 5.268 1.00 86.62 100 LYS A C 1
ATOM 796 O O . LYS A 1 100 ? 16.054 3.403 4.148 1.00 86.62 100 LYS A O 1
ATOM 801 N N . VAL A 1 101 ? 14.834 3.701 6.007 1.00 88.00 101 VAL A N 1
ATOM 802 C CA . VAL A 1 101 ? 14.172 4.934 5.559 1.00 88.00 101 VAL A CA 1
ATOM 803 C C . VAL A 1 101 ? 15.185 6.067 5.354 1.00 88.00 101 VAL A C 1
ATOM 805 O O . VAL A 1 101 ? 15.129 6.767 4.343 1.00 88.00 101 VAL A O 1
ATOM 808 N N . GLN A 1 102 ? 16.162 6.213 6.254 1.00 88.56 102 GLN A N 1
ATOM 809 C CA . GLN A 1 102 ? 17.269 7.163 6.102 1.00 88.56 102 GLN A CA 1
ATOM 810 C C . GLN A 1 102 ? 18.136 6.835 4.881 1.00 88.56 102 GLN A C 1
ATOM 812 O O . GLN A 1 102 ? 18.440 7.733 4.102 1.00 88.56 102 GLN A O 1
ATOM 817 N N . THR A 1 103 ? 18.443 5.558 4.643 1.00 84.62 103 THR A N 1
ATOM 818 C CA . THR A 1 103 ? 19.189 5.115 3.450 1.00 84.62 103 THR A CA 1
ATOM 819 C C . THR A 1 103 ? 18.432 5.445 2.158 1.00 84.62 103 THR A C 1
ATOM 821 O O . THR A 1 103 ? 19.011 5.977 1.207 1.00 84.62 103 THR A O 1
ATOM 824 N N . LEU A 1 104 ? 17.119 5.187 2.119 1.00 83.00 104 LEU A N 1
ATOM 825 C CA . LEU A 1 104 ? 16.259 5.539 0.986 1.00 83.00 104 LEU A CA 1
ATOM 826 C C . LEU A 1 104 ? 16.276 7.052 0.734 1.00 83.00 104 LEU A C 1
ATOM 828 O O . LEU A 1 104 ? 16.488 7.499 -0.395 1.00 83.00 104 LEU A O 1
ATOM 832 N N . ARG A 1 105 ? 16.105 7.843 1.796 1.00 86.31 105 ARG A N 1
ATOM 833 C CA . ARG A 1 105 ? 16.164 9.304 1.744 1.00 86.31 105 ARG A CA 1
ATOM 834 C C . ARG A 1 105 ? 17.505 9.804 1.208 1.00 86.31 105 ARG A C 1
ATOM 836 O O . ARG A 1 105 ? 17.528 10.641 0.308 1.00 86.31 105 ARG A O 1
ATOM 843 N N . GLU A 1 106 ? 18.613 9.304 1.742 1.00 83.50 106 GLU A N 1
ATOM 844 C CA . GLU A 1 106 ? 19.967 9.670 1.318 1.00 83.50 106 GLU A CA 1
ATOM 845 C C . GLU A 1 106 ? 20.218 9.308 -0.143 1.00 83.50 106 GLU A C 1
ATOM 847 O O . GLU A 1 106 ? 20.812 10.100 -0.868 1.00 83.50 106 GLU A O 1
ATOM 852 N N . SER A 1 107 ? 19.705 8.169 -0.615 1.00 78.25 107 SER A N 1
ATOM 853 C CA . SER A 1 107 ? 19.769 7.787 -2.029 1.00 78.25 107 SER A CA 1
ATOM 854 C C . SER A 1 107 ? 19.002 8.774 -2.920 1.00 78.25 107 SER A C 1
ATOM 856 O O . SER A 1 107 ? 19.520 9.226 -3.946 1.00 78.25 107 SER A O 1
ATOM 858 N N . LEU A 1 108 ? 17.804 9.199 -2.497 1.00 75.56 108 LEU A N 1
ATOM 859 C CA . LEU A 1 108 ? 17.007 10.203 -3.211 1.00 75.56 108 LEU A CA 1
ATOM 860 C C . LEU A 1 108 ? 17.700 11.576 -3.239 1.00 75.56 108 LEU A C 1
ATOM 862 O O . LEU A 1 108 ? 17.697 12.237 -4.277 1.00 75.56 108 LEU A O 1
ATOM 866 N N . VAL A 1 109 ? 18.341 11.999 -2.148 1.00 76.56 109 VAL A N 1
ATOM 867 C CA . VAL A 1 109 ? 19.144 13.238 -2.102 1.00 76.56 109 VAL A CA 1
ATOM 868 C C . VAL A 1 109 ? 20.463 13.083 -2.879 1.00 76.56 109 VAL A C 1
ATOM 870 O O . VAL A 1 109 ? 20.932 14.006 -3.536 1.00 76.56 109 VAL A O 1
ATOM 873 N N . GLY A 1 110 ? 21.072 11.903 -2.896 1.00 68.38 110 GLY A N 1
ATOM 874 C CA . GLY A 1 110 ? 22.274 11.627 -3.681 1.00 68.38 110 GLY A CA 1
ATOM 875 C C . GLY A 1 110 ? 22.004 11.686 -5.187 1.00 68.38 110 GLY A C 1
ATOM 876 O O . GLY A 1 110 ? 22.796 12.247 -5.949 1.00 68.38 110 GLY A O 1
ATOM 877 N N . ALA A 1 111 ? 20.853 11.168 -5.625 1.00 62.69 111 ALA A N 1
ATOM 878 C CA . ALA A 1 111 ? 20.396 11.252 -7.011 1.00 62.69 111 ALA A CA 1
ATOM 879 C C . ALA A 1 111 ? 20.145 12.704 -7.460 1.00 62.69 111 ALA A C 1
ATOM 881 O O . ALA A 1 111 ? 20.428 13.052 -8.608 1.00 62.69 111 ALA A O 1
ATOM 882 N N . GLN A 1 112 ? 19.697 13.574 -6.547 1.00 58.59 112 GLN A N 1
ATOM 883 C CA . GLN A 1 112 ? 19.521 15.010 -6.791 1.00 58.59 112 GLN A CA 1
ATOM 884 C C . GLN A 1 112 ? 20.819 15.706 -7.215 1.00 58.59 112 GLN A C 1
ATOM 886 O O . GLN A 1 112 ? 20.790 16.580 -8.074 1.00 58.59 112 GLN A O 1
ATOM 891 N N . HIS A 1 113 ? 21.964 15.340 -6.640 1.00 54.06 113 HIS A N 1
ATOM 892 C CA . HIS A 1 113 ? 23.235 15.980 -6.992 1.00 54.06 113 HIS A CA 1
ATOM 893 C C . HIS A 1 113 ? 23.745 15.582 -8.384 1.00 54.06 113 HIS A C 1
ATOM 895 O O . HIS A 1 113 ? 24.555 16.300 -8.968 1.00 54.06 113 HIS A O 1
ATOM 901 N N . LYS A 1 114 ? 23.258 14.462 -8.934 1.00 50.31 114 LYS A N 1
ATOM 902 C CA . LYS A 1 114 ? 23.652 13.952 -10.257 1.00 50.31 114 LYS A CA 1
ATOM 903 C C . LYS A 1 114 ? 22.794 14.509 -11.395 1.00 50.31 114 LYS A C 1
ATOM 905 O O . LYS A 1 114 ? 23.273 14.604 -12.521 1.00 50.31 114 LYS A O 1
ATOM 910 N N . ILE A 1 115 ? 21.551 14.898 -11.114 1.00 48.88 115 ILE A N 1
ATOM 911 C CA . ILE A 1 115 ? 20.610 15.464 -12.088 1.00 48.88 115 ILE A CA 1
ATOM 912 C C . ILE A 1 115 ? 20.325 16.899 -11.641 1.00 48.88 115 ILE A C 1
ATOM 914 O O . ILE A 1 115 ? 19.590 17.104 -10.685 1.00 48.88 115 ILE A O 1
ATOM 918 N N . GLN A 1 116 ? 20.912 17.898 -12.313 1.00 47.44 116 GLN A N 1
ATOM 919 C CA . GLN A 1 116 ? 20.947 19.318 -11.899 1.00 47.44 116 GLN A CA 1
ATOM 920 C C . GLN A 1 116 ? 19.584 20.016 -11.668 1.00 47.44 116 GLN A C 1
ATOM 922 O O . GLN A 1 116 ? 19.559 21.207 -11.380 1.00 47.44 116 GLN A O 1
ATOM 927 N N . ASN A 1 117 ? 18.452 19.315 -11.751 1.00 49.38 117 ASN A N 1
ATOM 928 C CA . ASN A 1 117 ? 17.136 19.815 -11.376 1.00 49.38 117 ASN A CA 1
ATOM 929 C C . ASN A 1 117 ? 16.308 18.697 -10.733 1.00 49.38 117 ASN A C 1
ATOM 931 O O . ASN A 1 117 ? 16.016 17.688 -11.373 1.00 49.38 117 ASN A O 1
ATOM 935 N N . LEU A 1 118 ? 15.861 18.907 -9.491 1.00 51.88 118 LEU A N 1
ATOM 936 C CA . LEU A 1 118 ? 14.842 18.048 -8.891 1.00 51.88 118 LEU A CA 1
ATOM 937 C C . LEU A 1 118 ? 13.541 18.152 -9.684 1.00 51.88 118 LEU A C 1
ATOM 939 O O . LEU A 1 118 ? 13.002 19.251 -9.868 1.00 51.88 118 LEU A O 1
ATOM 943 N N . SER A 1 119 ? 12.966 17.006 -10.044 1.00 64.75 119 SER A N 1
ATOM 944 C CA . SER A 1 119 ? 11.552 16.973 -10.407 1.00 64.75 119 SER A CA 1
ATOM 945 C C . SER A 1 119 ? 10.713 17.432 -9.201 1.00 64.75 119 SER A C 1
ATOM 947 O O . SER A 1 119 ? 11.083 17.230 -8.040 1.00 64.75 119 SER A O 1
ATOM 949 N N . GLY A 1 120 ? 9.576 18.095 -9.448 1.00 66.75 120 GLY A N 1
ATOM 950 C CA . GLY A 1 120 ? 8.643 18.473 -8.374 1.00 66.75 120 GLY A CA 1
ATOM 951 C C . GLY A 1 120 ? 8.228 17.275 -7.507 1.00 66.75 120 GLY A C 1
ATOM 952 O O . GLY A 1 120 ? 8.099 17.412 -6.294 1.00 66.75 120 GLY A O 1
ATOM 953 N N . TYR A 1 121 ? 8.140 16.097 -8.126 1.00 72.50 121 TYR A N 1
ATOM 954 C CA . TYR A 1 121 ? 7.875 14.817 -7.479 1.00 72.50 121 TYR A CA 1
ATOM 955 C C . TYR A 1 121 ? 8.940 14.426 -6.449 1.00 72.50 121 TYR A C 1
ATOM 957 O O . TYR A 1 121 ? 8.612 14.183 -5.294 1.00 72.50 121 TYR A O 1
ATOM 965 N N . GLN A 1 122 ? 10.222 14.423 -6.821 1.00 69.25 122 GLN A N 1
ATOM 966 C CA . GLN A 1 122 ? 11.291 13.980 -5.920 1.00 69.25 122 GLN A CA 1
ATOM 967 C C . GLN A 1 122 ? 11.405 14.875 -4.676 1.00 69.25 122 GLN A C 1
ATOM 969 O O . GLN A 1 122 ? 11.602 14.371 -3.574 1.00 69.25 122 GLN A O 1
ATOM 974 N N . ARG A 1 123 ? 11.190 16.193 -4.821 1.00 74.94 123 ARG A N 1
ATOM 975 C CA . ARG A 1 123 ? 11.084 17.118 -3.673 1.00 74.94 123 ARG A CA 1
ATOM 976 C C . ARG A 1 123 ? 9.937 16.763 -2.739 1.00 74.94 123 ARG A C 1
ATOM 978 O O . ARG A 1 123 ? 10.110 16.792 -1.527 1.00 74.94 123 ARG A O 1
ATOM 985 N N . MET A 1 124 ? 8.771 16.472 -3.308 1.00 84.12 124 MET A N 1
ATOM 986 C CA . MET A 1 124 ? 7.587 16.097 -2.543 1.00 84.12 124 MET A CA 1
ATOM 987 C C . MET A 1 124 ? 7.821 14.789 -1.782 1.00 84.12 124 MET A C 1
ATOM 989 O O . MET A 1 124 ? 7.534 14.734 -0.594 1.00 84.12 124 MET A O 1
ATOM 993 N N . VAL A 1 125 ? 8.394 13.774 -2.434 1.00 81.94 125 VAL A N 1
ATOM 994 C CA . VAL A 1 125 ? 8.737 12.490 -1.807 1.00 81.94 125 VAL A CA 1
ATOM 995 C C . VAL A 1 125 ? 9.711 12.679 -0.646 1.00 81.94 125 VAL A C 1
ATOM 997 O O . VAL A 1 125 ? 9.448 12.178 0.441 1.00 81.94 125 VAL A O 1
ATOM 1000 N N . ILE A 1 126 ? 10.817 13.404 -0.852 1.00 83.69 126 ILE A N 1
ATOM 1001 C CA . ILE A 1 126 ? 11.809 13.647 0.209 1.00 83.69 126 ILE A CA 1
ATOM 1002 C C . ILE A 1 126 ? 11.145 14.347 1.399 1.00 83.69 126 ILE A C 1
ATOM 1004 O O . ILE A 1 126 ? 11.329 13.909 2.529 1.00 83.69 126 ILE A O 1
ATOM 1008 N N . ALA A 1 127 ? 10.307 15.358 1.143 1.00 89.69 127 ALA A N 1
ATOM 1009 C CA . ALA A 1 127 ? 9.553 16.035 2.195 1.00 89.69 127 ALA A CA 1
ATOM 1010 C C . ALA A 1 127 ? 8.588 15.087 2.931 1.00 89.69 127 ALA A C 1
ATOM 1012 O O . ALA A 1 127 ? 8.449 15.185 4.145 1.00 89.69 127 ALA A O 1
ATOM 1013 N N . CYS A 1 128 ? 7.955 14.141 2.226 1.00 89.62 128 CYS A N 1
ATOM 1014 C CA . CYS A 1 128 ? 7.118 13.126 2.869 1.00 89.62 128 CYS A CA 1
ATOM 1015 C C . CYS A 1 128 ? 7.940 12.219 3.781 1.00 89.62 128 CYS A C 1
ATOM 1017 O O . CYS A 1 128 ? 7.520 11.948 4.898 1.00 89.62 128 CYS A O 1
ATOM 1019 N N . ILE A 1 129 ? 9.113 11.773 3.327 1.00 91.19 129 ILE A N 1
ATOM 1020 C CA . ILE A 1 129 ? 10.001 10.932 4.134 1.00 91.19 129 ILE A CA 1
ATOM 1021 C C . ILE A 1 129 ? 10.501 11.696 5.367 1.00 91.19 129 ILE A C 1
ATOM 1023 O O . ILE A 1 129 ? 10.506 11.133 6.458 1.00 91.19 129 ILE A O 1
ATOM 1027 N N . ASP A 1 130 ? 10.866 12.971 5.218 1.00 93.25 130 ASP A N 1
ATOM 1028 C CA . ASP A 1 130 ? 11.265 13.838 6.333 1.00 93.25 130 ASP A CA 1
ATOM 1029 C C . ASP A 1 130 ? 10.171 13.934 7.403 1.00 93.25 130 ASP A C 1
ATOM 1031 O O . ASP A 1 130 ? 10.437 13.730 8.587 1.00 93.25 130 ASP A O 1
ATOM 1035 N N . GLU A 1 131 ? 8.926 14.179 6.995 1.00 92.69 131 GLU A N 1
ATOM 1036 C CA . GLU A 1 131 ? 7.805 14.257 7.933 1.00 92.69 131 GLU A CA 1
ATOM 1037 C C . GLU A 1 131 ? 7.443 12.888 8.529 1.00 92.69 131 GLU A C 1
ATOM 1039 O O . GLU A 1 131 ? 7.126 12.806 9.715 1.00 92.69 131 GLU A O 1
ATOM 1044 N N . LEU A 1 132 ? 7.569 11.790 7.772 1.00 91.69 132 LEU A N 1
ATOM 1045 C CA . LEU A 1 132 ? 7.418 10.437 8.320 1.00 91.69 132 LEU A CA 1
ATOM 1046 C C . LEU A 1 132 ? 8.460 10.144 9.400 1.00 91.69 132 LEU A C 1
ATOM 1048 O O . LEU A 1 132 ? 8.102 9.556 10.422 1.00 91.69 132 LEU A O 1
ATOM 1052 N N . ILE A 1 133 ? 9.720 10.539 9.190 1.00 92.81 133 ILE A N 1
ATOM 1053 C CA . ILE A 1 133 ? 10.782 10.404 10.193 1.00 92.81 133 ILE A CA 1
ATOM 1054 C C . ILE A 1 133 ? 10.414 11.222 11.429 1.00 92.81 133 ILE A C 1
ATOM 1056 O O . ILE A 1 133 ? 10.362 10.648 12.512 1.00 92.81 133 ILE A O 1
ATOM 1060 N N . ALA A 1 134 ? 10.082 12.506 11.260 1.00 91.50 134 ALA A N 1
ATOM 1061 C CA . ALA A 1 134 ? 9.725 13.393 12.366 1.00 91.50 134 ALA A CA 1
ATOM 1062 C C . ALA A 1 134 ? 8.540 12.859 13.187 1.00 91.50 134 ALA A C 1
ATOM 1064 O O . ALA A 1 134 ? 8.540 12.948 14.413 1.00 91.50 134 ALA A O 1
ATOM 1065 N N . ILE A 1 135 ? 7.535 12.261 12.537 1.00 89.75 135 ILE A N 1
ATOM 1066 C CA . ILE A 1 135 ? 6.407 11.665 13.258 1.00 89.75 135 ILE A CA 1
ATOM 1067 C C . ILE A 1 135 ? 6.832 10.419 14.040 1.00 89.75 135 ILE A C 1
ATOM 1069 O O . ILE A 1 135 ? 6.453 10.256 15.197 1.00 89.75 135 ILE A O 1
ATOM 1073 N N . HIS A 1 136 ? 7.645 9.541 13.450 1.00 88.38 136 HIS A N 1
ATOM 1074 C CA . HIS A 1 136 ? 8.097 8.330 14.141 1.00 88.38 136 HIS A CA 1
ATOM 1075 C C . HIS A 1 136 ? 9.139 8.600 15.237 1.00 88.38 136 HIS A C 1
ATOM 1077 O O . HIS A 1 136 ? 9.261 7.788 16.153 1.00 88.38 136 HIS A O 1
ATOM 1083 N N . THR A 1 137 ? 9.876 9.714 15.178 1.00 89.00 137 THR A N 1
ATOM 1084 C CA . THR A 1 137 ? 10.779 10.154 16.258 1.00 89.00 137 THR A CA 1
ATOM 1085 C C . THR A 1 137 ? 10.073 10.987 17.331 1.00 89.00 137 THR A C 1
ATOM 1087 O O . THR A 1 137 ? 10.675 11.273 18.364 1.00 89.00 137 THR A O 1
ATOM 1090 N N . GLY A 1 138 ? 8.795 11.336 17.133 1.00 88.25 138 GLY A N 1
ATOM 1091 C CA . GLY A 1 138 ? 8.001 12.142 18.067 1.00 88.25 138 GLY A CA 1
ATOM 1092 C C . GLY A 1 138 ? 8.256 13.652 17.981 1.00 88.25 138 GLY A C 1
ATOM 1093 O O . GLY A 1 138 ? 7.821 14.397 18.854 1.00 88.25 138 GLY A O 1
ATOM 1094 N N . GLU A 1 139 ? 8.952 14.116 16.943 1.00 90.38 139 GLU A N 1
ATOM 1095 C CA . GLU A 1 139 ? 9.189 15.539 16.659 1.00 90.38 139 GLU A CA 1
ATOM 1096 C C . GLU A 1 139 ? 7.958 16.229 16.049 1.00 90.38 139 GLU A C 1
ATOM 1098 O O . GLU A 1 139 ? 7.804 17.446 16.160 1.00 90.38 139 GLU A O 1
ATOM 1103 N N . SER A 1 140 ? 7.066 15.460 15.422 1.00 88.06 140 SER A N 1
ATOM 1104 C CA . SER A 1 140 ? 5.769 15.923 14.928 1.00 88.06 140 SER A CA 1
ATOM 1105 C C . SER A 1 140 ? 4.678 14.897 15.230 1.00 88.06 140 SER A C 1
ATOM 1107 O O . SER A 1 140 ? 4.950 13.715 15.396 1.00 88.06 140 SER A O 1
ATOM 1109 N N . ASN A 1 141 ? 3.422 15.338 15.251 1.00 83.12 141 ASN A N 1
ATOM 1110 C CA . ASN A 1 141 ? 2.263 14.448 15.385 1.00 83.12 141 ASN A CA 1
ATOM 1111 C C . ASN A 1 141 ? 1.473 14.307 14.077 1.00 83.12 141 ASN A C 1
ATOM 1113 O O . ASN A 1 141 ? 0.602 13.450 13.977 1.00 83.12 141 ASN A O 1
ATOM 1117 N N . GLN A 1 142 ? 1.744 15.158 13.086 1.00 84.44 142 GLN A N 1
ATOM 1118 C CA . GLN A 1 142 ? 0.965 15.230 11.852 1.00 84.44 142 GLN A CA 1
ATOM 1119 C C . GLN A 1 142 ? 1.791 15.790 10.698 1.00 84.44 142 GLN A C 1
ATOM 1121 O O . GLN A 1 142 ? 2.842 16.404 10.903 1.00 84.44 142 GLN A O 1
ATOM 1126 N N . PHE A 1 143 ? 1.277 15.608 9.486 1.00 88.06 143 PHE A N 1
ATOM 1127 C CA . PHE A 1 143 ? 1.856 16.219 8.301 1.00 88.06 143 PHE A CA 1
ATOM 1128 C C . PHE A 1 143 ? 1.590 17.725 8.246 1.00 88.06 143 PHE A C 1
ATOM 1130 O O . PHE A 1 143 ? 0.540 18.213 8.673 1.00 88.06 143 PHE A O 1
ATOM 1137 N N . ALA A 1 144 ? 2.519 18.479 7.664 1.00 88.62 144 ALA A N 1
ATOM 1138 C CA . ALA A 1 144 ? 2.324 19.889 7.391 1.00 88.62 144 ALA A CA 1
ATOM 1139 C C . ALA A 1 144 ? 1.206 20.064 6.341 1.00 88.62 144 ALA A C 1
ATOM 1141 O O . ALA A 1 144 ? 1.278 19.464 5.262 1.00 88.62 144 ALA A O 1
ATOM 1142 N N . PRO A 1 145 ? 0.218 20.957 6.559 1.00 87.75 145 PRO A N 1
ATOM 1143 C CA . PRO A 1 145 ? -0.888 21.154 5.615 1.00 87.75 145 PRO A CA 1
ATOM 1144 C C . PRO A 1 145 ? -0.429 21.497 4.188 1.00 87.75 145 PRO A C 1
ATOM 1146 O O . PRO A 1 145 ? -1.017 21.060 3.198 1.00 87.75 145 PRO A O 1
ATOM 1149 N N . GLY A 1 146 ? 0.675 22.243 4.063 1.00 88.88 146 GLY A N 1
ATOM 1150 C CA . GLY A 1 146 ? 1.272 22.572 2.768 1.00 88.88 146 GLY A CA 1
ATOM 1151 C C . GLY A 1 146 ? 1.861 21.362 2.033 1.00 88.88 146 GLY A C 1
ATOM 1152 O O . GLY A 1 146 ? 1.880 21.342 0.802 1.00 88.88 146 GLY A O 1
ATOM 1153 N N . LEU A 1 147 ? 2.335 20.338 2.750 1.00 90.12 147 LEU A N 1
ATOM 1154 C CA . LEU A 1 147 ? 2.771 19.089 2.131 1.00 90.12 147 LEU A CA 1
ATOM 1155 C C . LEU A 1 147 ? 1.570 18.244 1.701 1.00 90.12 147 LEU A C 1
ATOM 1157 O O . LEU A 1 147 ? 1.534 17.830 0.543 1.00 90.12 147 LEU A O 1
ATOM 1161 N N . VAL A 1 148 ? 0.557 18.098 2.562 1.00 89.62 148 VAL A N 1
ATOM 1162 C CA . VAL A 1 148 ? -0.694 17.385 2.239 1.00 89.62 148 VAL A CA 1
ATOM 1163 C C . VAL A 1 148 ? -1.347 17.951 0.976 1.00 89.62 148 VAL A C 1
ATOM 1165 O O . VAL A 1 148 ? -1.725 17.197 0.079 1.00 89.62 148 VAL A O 1
ATOM 1168 N N . SER A 1 149 ? -1.411 19.280 0.843 1.00 88.06 149 SER A N 1
ATOM 1169 C CA . SER A 1 149 ? -1.961 19.934 -0.351 1.00 88.06 149 SER A CA 1
ATOM 1170 C C . SER A 1 149 ? -1.184 19.584 -1.629 1.00 88.06 149 SER A C 1
ATOM 1172 O O . SER A 1 149 ? -1.786 19.254 -2.653 1.00 88.06 149 SER A O 1
ATOM 1174 N N . ARG A 1 150 ? 0.156 19.578 -1.572 1.00 86.56 150 ARG A N 1
ATOM 1175 C CA . ARG A 1 150 ? 1.012 19.214 -2.718 1.00 86.56 150 ARG A CA 1
ATOM 1176 C C . ARG A 1 150 ? 0.860 17.748 -3.112 1.00 86.56 150 ARG A C 1
ATOM 1178 O O . ARG A 1 150 ? 0.750 17.452 -4.299 1.00 86.56 150 ARG A O 1
ATOM 1185 N N . VAL A 1 151 ? 0.817 16.854 -2.127 1.00 87.94 151 VAL A N 1
ATOM 1186 C CA . VAL A 1 151 ? 0.572 15.420 -2.335 1.00 87.94 151 VAL A CA 1
ATOM 1187 C C . VAL A 1 151 ? -0.797 15.201 -2.976 1.00 87.94 151 VAL A C 1
ATOM 1189 O O . VAL A 1 151 ? -0.908 14.494 -3.976 1.00 87.94 151 VAL A O 1
ATOM 1192 N N . SER A 1 152 ? -1.823 15.886 -2.469 1.00 86.50 152 SER A N 1
ATOM 1193 C CA . SER A 1 152 ? -3.185 15.806 -3.001 1.00 86.50 152 SER A CA 1
ATOM 1194 C C . SER A 1 152 ? -3.268 16.265 -4.452 1.00 86.50 152 SER A C 1
ATOM 1196 O O . SER A 1 152 ? -3.888 15.602 -5.283 1.00 86.50 152 SER A O 1
ATOM 1198 N N . GLN A 1 153 ? -2.602 17.374 -4.781 1.00 84.19 153 GLN A N 1
ATOM 1199 C CA . GLN A 1 153 ? -2.520 17.860 -6.153 1.00 84.19 153 GLN A CA 1
ATOM 1200 C C . GLN A 1 153 ? -1.813 16.851 -7.065 1.00 84.19 153 GLN A C 1
ATOM 1202 O O . GLN A 1 153 ? -2.267 16.632 -8.187 1.00 84.19 153 GLN A O 1
ATOM 1207 N N . TYR A 1 154 ? -0.726 16.235 -6.594 1.00 83.94 154 TYR A N 1
ATOM 1208 C CA . TYR A 1 154 ? 0.018 15.241 -7.359 1.00 83.94 154 TYR A CA 1
ATOM 1209 C C . TYR A 1 154 ? -0.832 13.997 -7.642 1.00 83.94 154 TYR A C 1
ATOM 1211 O O . TYR A 1 154 ? -1.091 13.689 -8.806 1.00 83.94 154 TYR A O 1
ATOM 1219 N N . PHE A 1 155 ? -1.334 13.319 -6.604 1.00 81.25 155 PHE A N 1
ATOM 1220 C CA . PHE A 1 155 ? -2.110 12.088 -6.780 1.00 81.25 155 PHE A CA 1
ATOM 1221 C C . PHE A 1 155 ? -3.429 12.319 -7.519 1.00 81.25 155 PHE A C 1
ATOM 1223 O O . PHE A 1 155 ? -3.803 11.497 -8.355 1.00 81.25 155 PHE A O 1
ATOM 1230 N N . GLY A 1 156 ? -4.088 13.462 -7.302 1.00 73.12 156 GLY A N 1
ATOM 1231 C CA . GLY A 1 156 ? -5.321 13.816 -8.009 1.00 73.12 156 GLY A CA 1
ATOM 1232 C C . GLY A 1 156 ? -5.154 13.985 -9.527 1.00 73.12 156 GLY A C 1
ATOM 1233 O O . GLY A 1 156 ? -6.136 13.884 -10.265 1.00 73.12 156 GLY A O 1
ATOM 1234 N N . GLN A 1 157 ? -3.931 14.220 -10.014 1.00 73.44 157 GLN A N 1
ATOM 1235 C CA . GLN A 1 157 ? -3.634 14.385 -11.442 1.00 73.44 157 GLN A CA 1
ATOM 1236 C C . GLN A 1 157 ? -3.176 13.092 -12.129 1.00 73.44 157 GLN A C 1
ATOM 1238 O O . GLN A 1 157 ? -3.163 13.031 -13.363 1.00 73.44 157 GLN A O 1
ATOM 1243 N N . LEU A 1 158 ? -2.811 12.056 -11.371 1.00 70.12 158 LEU A N 1
ATOM 1244 C CA . LEU A 1 158 ? -2.275 10.828 -11.947 1.00 70.12 158 LEU A CA 1
ATOM 1245 C C . LEU A 1 158 ? -3.350 10.007 -12.672 1.00 70.12 158 LEU A C 1
ATOM 1247 O O . LEU A 1 158 ? -4.463 9.786 -12.191 1.00 70.12 158 LEU A O 1
ATOM 1251 N N . SER A 1 159 ? -2.996 9.504 -13.854 1.00 63.84 159 SER A N 1
ATOM 1252 C CA . SER A 1 159 ? -3.785 8.508 -14.589 1.00 63.84 159 SER A CA 1
ATOM 1253 C C . SER A 1 159 ? -3.475 7.076 -14.144 1.00 63.84 159 SER A C 1
ATOM 1255 O O . SER A 1 159 ? -4.352 6.215 -14.197 1.00 63.84 159 SER A O 1
ATOM 1257 N N . THR A 1 160 ? -2.248 6.826 -13.685 1.00 61.62 160 THR A N 1
ATOM 1258 C CA . THR A 1 160 ? -1.729 5.528 -13.232 1.00 61.62 160 THR A CA 1
ATOM 1259 C C . THR A 1 160 ? -0.881 5.720 -11.977 1.00 61.62 160 THR A C 1
ATOM 1261 O O . THR A 1 160 ? -0.287 6.775 -11.801 1.00 61.62 160 THR A O 1
ATOM 1264 N N . PHE A 1 161 ? -0.812 4.698 -11.121 1.00 67.06 161 PHE A N 1
ATOM 1265 C CA . PHE A 1 161 ? 0.075 4.696 -9.952 1.00 67.06 161 PHE A CA 1
ATOM 1266 C C . PHE A 1 161 ? 1.202 3.715 -10.236 1.00 67.06 161 PHE A C 1
ATOM 1268 O O . PHE A 1 161 ? 0.926 2.582 -10.631 1.00 67.06 161 PHE A O 1
ATOM 1275 N N . SER A 1 162 ? 2.440 4.156 -10.054 1.00 67.75 162 SER A N 1
ATOM 1276 C CA . SER A 1 162 ? 3.598 3.269 -9.982 1.00 67.75 162 SER A CA 1
ATOM 1277 C C . SER A 1 162 ? 3.617 2.529 -8.642 1.00 67.75 162 SER A C 1
ATOM 1279 O O . SER A 1 162 ? 2.934 2.942 -7.709 1.00 67.75 162 SER A O 1
ATOM 1281 N N . GLY A 1 163 ? 4.418 1.464 -8.513 1.00 68.56 163 GLY A N 1
ATOM 1282 C CA . GLY A 1 163 ? 4.596 0.759 -7.234 1.00 68.56 163 GLY A CA 1
ATOM 1283 C C . GLY A 1 163 ? 5.005 1.697 -6.093 1.00 68.56 163 GLY A C 1
ATOM 1284 O O . GLY A 1 163 ? 4.434 1.643 -5.007 1.00 68.56 163 GLY A O 1
ATOM 1285 N N . VAL A 1 164 ? 5.900 2.643 -6.383 1.00 71.69 164 VAL A N 1
ATOM 1286 C CA . VAL A 1 164 ? 6.337 3.691 -5.451 1.00 71.69 164 VAL A CA 1
ATOM 1287 C C . VAL A 1 164 ? 5.174 4.566 -4.979 1.00 71.69 164 VAL A C 1
ATOM 1289 O O . VAL A 1 164 ? 5.059 4.842 -3.786 1.00 71.69 164 VAL A O 1
ATOM 1292 N N . ASP A 1 165 ? 4.282 4.968 -5.887 1.00 74.81 165 ASP A N 1
ATOM 1293 C CA . ASP A 1 165 ? 3.107 5.766 -5.519 1.00 74.81 165 ASP A CA 1
ATOM 1294 C C . ASP A 1 165 ? 2.185 4.987 -4.577 1.00 74.81 165 ASP A C 1
ATOM 1296 O O . ASP A 1 165 ? 1.638 5.566 -3.644 1.00 74.81 165 ASP A O 1
ATOM 1300 N N . LEU A 1 166 ? 2.047 3.670 -4.776 1.00 75.81 166 LEU A N 1
ATOM 1301 C CA . LEU A 1 166 ? 1.260 2.812 -3.886 1.00 75.81 166 LEU A CA 1
ATOM 1302 C C . LEU A 1 166 ? 1.876 2.746 -2.483 1.00 75.81 166 LEU A C 1
ATOM 1304 O O . LEU A 1 166 ? 1.147 2.856 -1.499 1.00 75.81 166 LEU A O 1
ATOM 1308 N N . PHE A 1 167 ? 3.201 2.590 -2.384 1.00 77.19 167 PHE A N 1
ATOM 1309 C CA . PHE A 1 167 ? 3.903 2.599 -1.098 1.00 77.19 167 PHE A CA 1
ATOM 1310 C C . PHE A 1 167 ? 3.754 3.936 -0.382 1.00 77.19 167 PHE A C 1
ATOM 1312 O O . PHE A 1 167 ? 3.476 3.969 0.816 1.00 77.19 167 PHE A O 1
ATOM 1319 N N . LEU A 1 168 ? 3.886 5.037 -1.124 1.00 80.31 168 LEU A N 1
ATOM 1320 C CA . LEU A 1 168 ? 3.737 6.371 -0.569 1.00 80.31 168 LEU A CA 1
ATOM 1321 C C . LEU A 1 168 ? 2.300 6.618 -0.098 1.00 80.31 168 LEU A C 1
ATOM 1323 O O . LEU A 1 168 ? 2.113 7.040 1.035 1.00 80.31 168 LEU A O 1
ATOM 1327 N N . ILE A 1 169 ? 1.284 6.289 -0.905 1.00 83.44 169 ILE A N 1
ATOM 1328 C CA . ILE A 1 169 ? -0.123 6.358 -0.477 1.00 83.44 169 ILE A CA 1
ATOM 1329 C C . ILE A 1 169 ? -0.316 5.540 0.799 1.00 83.44 169 ILE A C 1
ATOM 1331 O O . ILE A 1 169 ? -0.862 6.057 1.767 1.00 83.44 169 ILE A O 1
ATOM 1335 N N . GLY A 1 170 ? 0.173 4.298 0.830 1.00 82.31 170 GLY A N 1
ATOM 1336 C CA . GLY A 1 170 ? 0.014 3.422 1.985 1.00 82.31 170 GLY A CA 1
ATOM 1337 C C . GLY A 1 170 ? 0.671 3.947 3.264 1.00 82.31 170 GLY A C 1
ATOM 1338 O O . GLY A 1 170 ? 0.128 3.740 4.343 1.00 82.31 170 GLY A O 1
ATOM 1339 N N . ALA A 1 171 ? 1.798 4.653 3.157 1.00 83.62 171 ALA A N 1
ATOM 1340 C CA . ALA A 1 171 ? 2.463 5.285 4.298 1.00 83.62 171 ALA A CA 1
ATOM 1341 C C . ALA A 1 171 ? 1.762 6.572 4.775 1.00 83.62 171 ALA A C 1
ATOM 1343 O O . ALA A 1 171 ? 1.899 6.957 5.936 1.00 83.62 171 ALA A O 1
ATOM 1344 N N . LEU A 1 172 ? 1.038 7.251 3.881 1.00 87.00 172 LEU A N 1
ATOM 1345 C CA . LEU A 1 172 ? 0.405 8.543 4.149 1.00 87.00 172 LEU A CA 1
ATOM 1346 C C . LEU A 1 172 ? -1.065 8.439 4.560 1.00 87.00 172 LEU A C 1
ATOM 1348 O O . LEU A 1 172 ? -1.556 9.354 5.214 1.00 87.00 172 LEU A O 1
ATOM 1352 N N . ILE A 1 173 ? -1.760 7.362 4.179 1.00 86.94 173 ILE A N 1
ATOM 1353 C CA . ILE A 1 173 ? -3.218 7.235 4.328 1.00 86.94 173 ILE A CA 1
ATOM 1354 C C . ILE A 1 173 ? -3.660 7.402 5.787 1.00 86.94 173 ILE A C 1
ATOM 1356 O O . ILE A 1 173 ? -4.565 8.176 6.063 1.00 86.94 173 ILE A O 1
ATOM 1360 N N . ASP A 1 174 ? -2.924 6.805 6.730 1.00 79.75 174 ASP A N 1
ATOM 1361 C CA . ASP A 1 174 ? -3.214 6.863 8.171 1.00 79.75 174 ASP A CA 1
ATOM 1362 C C . ASP A 1 174 ? -2.874 8.226 8.808 1.00 79.75 174 ASP A C 1
ATOM 1364 O O . ASP A 1 174 ? -2.952 8.390 10.026 1.00 79.75 174 ASP A O 1
ATOM 1368 N N . ARG A 1 175 ? -2.391 9.192 8.017 1.00 84.56 175 ARG A N 1
ATOM 1369 C CA . ARG A 1 175 ? -1.836 10.474 8.486 1.00 84.56 175 ARG A CA 1
ATOM 1370 C C . ARG A 1 175 ? -2.547 11.695 7.906 1.00 84.56 175 ARG A C 1
ATOM 1372 O O . ARG A 1 175 ? -2.132 12.822 8.176 1.00 84.56 175 ARG A O 1
ATOM 1379 N N . VAL A 1 176 ? -3.588 11.473 7.113 1.00 88.25 176 VAL A N 1
ATOM 1380 C CA . VAL A 1 176 ? -4.455 12.498 6.520 1.00 88.25 176 VAL A CA 1
ATOM 1381 C C . VAL A 1 176 ? -5.913 12.154 6.803 1.00 88.25 176 VAL A C 1
ATOM 1383 O O . VAL A 1 176 ? -6.191 11.055 7.263 1.00 88.25 176 VAL A O 1
ATOM 1386 N N . SER A 1 177 ? -6.842 13.069 6.533 1.00 90.06 177 SER A N 1
ATOM 1387 C CA . SER A 1 177 ? -8.284 12.818 6.657 1.00 90.06 177 SER A CA 1
ATOM 1388 C C . SER A 1 177 ? -8.729 11.723 5.687 1.00 90.06 177 SER A C 1
ATOM 1390 O O . SER A 1 177 ? -8.245 11.677 4.547 1.00 90.06 177 SER A O 1
ATOM 1392 N N . VAL A 1 178 ? -9.725 10.909 6.050 1.00 92.69 178 VAL A N 1
ATOM 1393 C CA . VAL A 1 178 ? -10.277 9.930 5.100 1.00 92.69 178 VAL A CA 1
ATOM 1394 C C . VAL A 1 178 ? -10.825 10.594 3.829 1.00 92.69 178 VAL A C 1
ATOM 1396 O O . VAL A 1 178 ? -10.710 10.045 2.732 1.00 92.69 178 VAL A O 1
ATOM 1399 N N . GLU A 1 179 ? -11.375 11.804 3.923 1.00 91.69 179 GLU A N 1
ATOM 1400 C CA . GLU A 1 179 ? -11.852 12.590 2.783 1.00 91.69 179 GLU A CA 1
ATOM 1401 C C . GLU A 1 179 ? -10.728 12.897 1.787 1.00 91.69 179 GLU A C 1
ATOM 1403 O O . GLU A 1 179 ? -10.942 12.877 0.569 1.00 91.69 179 GLU A O 1
ATOM 1408 N N . GLU A 1 180 ? -9.521 13.146 2.287 1.00 90.94 180 GLU A N 1
ATOM 1409 C CA . 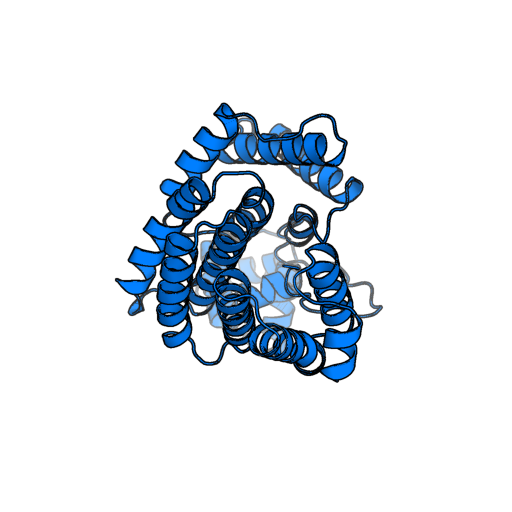GLU A 1 180 ? -8.355 13.445 1.462 1.00 90.94 180 GLU A CA 1
ATOM 1410 C C . GLU A 1 180 ? -7.838 12.178 0.795 1.00 90.94 180 GLU A C 1
ATOM 1412 O O . GLU A 1 180 ? -7.679 12.176 -0.429 1.00 90.94 180 GLU A O 1
ATOM 1417 N N . SER A 1 181 ? -7.748 11.070 1.535 1.00 91.50 181 SER A N 1
ATOM 1418 C CA . SER A 1 181 ? -7.470 9.746 0.971 1.00 91.50 181 SER A CA 1
ATOM 1419 C C . SER A 1 181 ? -8.458 9.402 -0.156 1.00 91.50 181 SER A C 1
ATOM 1421 O O . SER A 1 181 ? -8.066 9.042 -1.271 1.00 91.50 181 SER A O 1
ATOM 1423 N N . VAL A 1 182 ? -9.761 9.604 0.069 1.00 91.75 182 VAL A N 1
ATOM 1424 C CA . VAL A 1 182 ? -10.815 9.401 -0.943 1.00 91.75 182 VAL A CA 1
ATOM 1425 C C . VAL A 1 182 ? -10.577 10.267 -2.184 1.00 91.75 182 VAL A C 1
ATOM 1427 O O . VAL A 1 182 ? -10.758 9.788 -3.311 1.00 91.75 182 VAL A O 1
ATOM 1430 N N . SER A 1 183 ? -10.172 11.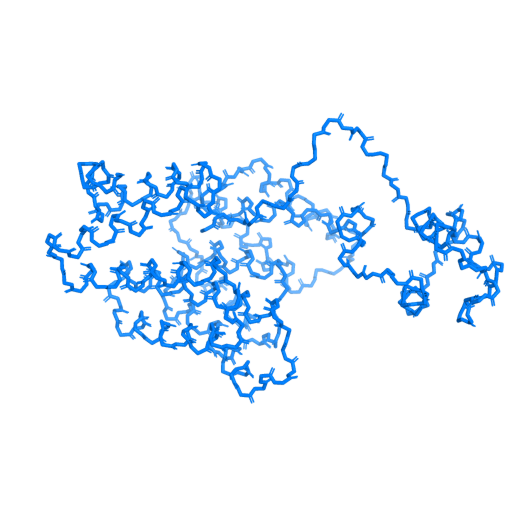528 -2.004 1.00 89.69 183 SER A N 1
ATOM 1431 C CA . SER A 1 183 ? -9.917 12.462 -3.107 1.00 89.69 183 SER A CA 1
ATOM 1432 C C . SER A 1 183 ? -8.766 12.014 -4.014 1.00 89.69 183 SER A C 1
ATOM 1434 O O . SER A 1 183 ? -8.827 12.230 -5.226 1.00 89.69 183 SER A O 1
ATOM 1436 N N . TRP A 1 184 ? -7.762 11.328 -3.459 1.00 88.12 184 TRP A N 1
ATOM 1437 C CA . TRP A 1 184 ? -6.603 10.833 -4.205 1.00 88.12 184 TRP A CA 1
ATOM 1438 C C . TRP A 1 184 ? -6.962 9.631 -5.081 1.00 88.12 184 TRP A C 1
ATOM 1440 O O . TRP A 1 184 ? -6.466 9.489 -6.198 1.00 88.12 184 TRP A O 1
ATOM 1450 N N . ILE A 1 185 ? -7.840 8.756 -4.588 1.00 88.00 185 ILE A N 1
ATOM 1451 C CA . ILE A 1 185 ? -8.021 7.412 -5.155 1.00 88.00 185 ILE A CA 1
ATOM 1452 C C . ILE A 1 185 ? -9.252 7.334 -6.061 1.00 88.00 185 ILE A C 1
ATOM 1454 O O . ILE A 1 185 ? -9.216 6.725 -7.137 1.00 88.00 185 ILE A O 1
ATOM 1458 N N . MET A 1 186 ? -10.353 7.982 -5.678 1.00 88.12 186 MET A N 1
ATOM 1459 C CA . MET A 1 186 ? -11.628 7.837 -6.384 1.00 88.12 186 MET A CA 1
ATOM 1460 C C . MET A 1 186 ? -11.628 8.285 -7.851 1.00 88.12 186 MET A C 1
ATOM 1462 O O . MET A 1 186 ? -12.279 7.602 -8.649 1.00 88.12 186 MET A O 1
ATOM 1466 N N . PRO A 1 187 ? -10.951 9.379 -8.262 1.00 84.19 187 PRO A N 1
ATOM 1467 C CA . PRO A 1 187 ? -10.900 9.765 -9.672 1.00 84.19 187 PRO A CA 1
ATOM 1468 C C . PRO A 1 187 ? -10.343 8.654 -10.568 1.00 84.19 187 PRO A C 1
ATOM 1470 O O . PRO A 1 187 ? -10.820 8.454 -11.687 1.00 84.19 187 PRO A O 1
ATOM 1473 N N . LYS A 1 188 ? -9.364 7.896 -10.065 1.00 78.62 188 LYS A N 1
ATOM 1474 C CA . LYS A 1 188 ? -8.739 6.794 -10.795 1.00 78.62 188 LYS A CA 1
ATOM 1475 C C . LYS A 1 188 ? -9.613 5.547 -10.805 1.00 78.62 188 LYS A C 1
ATOM 1477 O O . LYS A 1 188 ? -9.802 4.945 -11.859 1.00 78.62 188 LYS A O 1
ATOM 1482 N N . VAL A 1 189 ? -10.190 5.186 -9.662 1.00 84.38 189 VAL A N 1
ATOM 1483 C CA . VAL A 1 189 ? -11.043 3.996 -9.570 1.00 84.38 189 VAL A CA 1
ATOM 1484 C C . VAL A 1 189 ? -12.253 4.098 -10.500 1.00 84.38 189 VAL A C 1
ATOM 1486 O O . VAL A 1 189 ? -12.582 3.126 -11.175 1.00 84.38 189 VAL A O 1
ATOM 1489 N N . ARG A 1 190 ? -12.853 5.290 -10.635 1.00 82.88 190 ARG A N 1
ATOM 1490 C CA . ARG A 1 190 ? -13.925 5.517 -11.621 1.00 82.88 190 ARG A CA 1
ATOM 1491 C C . ARG A 1 190 ? -13.471 5.206 -13.045 1.00 82.88 190 ARG A C 1
ATOM 1493 O O . ARG A 1 190 ? -14.156 4.469 -13.742 1.00 82.88 190 ARG A O 1
ATOM 1500 N N . LYS A 1 191 ? -12.286 5.677 -13.450 1.00 77.50 191 LYS A N 1
ATOM 1501 C CA . LYS A 1 191 ? -11.733 5.392 -14.786 1.00 77.50 191 LYS A CA 1
ATOM 1502 C C . LYS A 1 191 ? -11.503 3.900 -15.019 1.00 77.50 191 LYS A C 1
ATOM 1504 O O . LYS A 1 191 ? -11.699 3.449 -16.140 1.00 77.50 191 LYS A O 1
ATOM 1509 N N . ILE A 1 192 ? -11.093 3.146 -13.997 1.00 76.62 192 ILE A N 1
ATOM 1510 C CA . ILE A 1 192 ? -10.895 1.689 -14.098 1.00 76.62 192 ILE A CA 1
ATOM 1511 C C . ILE A 1 192 ? -12.227 0.986 -14.345 1.00 76.62 192 ILE A C 1
ATOM 1513 O O . ILE A 1 192 ? -12.324 0.181 -15.266 1.00 76.62 192 ILE A O 1
ATOM 1517 N N . VAL A 1 193 ? -13.258 1.328 -13.567 1.00 77.25 193 VAL A N 1
ATOM 1518 C CA . VAL A 1 193 ? -14.605 0.758 -13.727 1.00 77.25 193 VAL A CA 1
ATOM 1519 C C . VAL A 1 193 ? -15.209 1.143 -15.084 1.00 77.25 193 VAL A C 1
ATOM 1521 O O . VAL A 1 193 ? -15.823 0.312 -15.743 1.00 77.25 193 VAL A O 1
ATOM 1524 N N . GLU A 1 194 ? -14.986 2.374 -15.550 1.00 79.94 194 GLU A N 1
ATOM 1525 C CA . GLU A 1 194 ? -15.467 2.859 -16.852 1.00 79.94 194 GLU A CA 1
ATOM 1526 C C . GLU A 1 194 ? -14.688 2.287 -18.051 1.00 79.94 194 GLU A C 1
ATOM 1528 O O . GLU A 1 194 ? -15.241 2.160 -19.142 1.00 79.94 194 GLU A O 1
ATOM 1533 N N . ARG A 1 195 ? -13.397 1.966 -17.884 1.00 74.94 195 ARG A N 1
ATOM 1534 C CA . ARG A 1 195 ? -12.481 1.544 -18.964 1.00 74.94 195 ARG A CA 1
ATOM 1535 C C . ARG A 1 195 ? -11.845 0.182 -18.693 1.00 74.94 195 ARG A C 1
ATOM 1537 O O . ARG A 1 195 ? -10.664 -0.020 -18.977 1.00 74.94 195 ARG A O 1
ATOM 1544 N N . GLN A 1 196 ? -12.641 -0.752 -18.178 1.00 68.44 196 GLN A N 1
ATOM 1545 C CA . GLN A 1 196 ? -12.199 -2.084 -17.758 1.00 68.44 196 GLN A CA 1
ATOM 1546 C C . GLN A 1 196 ? -11.343 -2.805 -18.812 1.00 68.44 196 GLN A C 1
ATOM 1548 O O . GLN A 1 196 ? -10.320 -3.386 -18.469 1.00 68.44 196 GLN A O 1
ATOM 1553 N N . ALA A 1 197 ? -11.709 -2.716 -20.096 1.00 61.81 197 ALA A N 1
ATOM 1554 C CA . ALA A 1 197 ? -11.022 -3.407 -21.193 1.00 61.81 197 ALA A CA 1
ATOM 1555 C C . ALA A 1 197 ? -9.552 -2.987 -21.409 1.00 61.81 197 ALA A C 1
ATOM 1557 O O . ALA A 1 197 ? -8.840 -3.641 -22.165 1.00 61.81 197 ALA A O 1
ATOM 1558 N N . LEU A 1 198 ? -9.102 -1.891 -20.789 1.00 65.62 198 LEU A N 1
ATOM 1559 C CA . LEU A 1 198 ? -7.749 -1.351 -20.954 1.00 65.62 198 LEU A CA 1
ATOM 1560 C C . LEU A 1 198 ? -6.850 -1.577 -19.732 1.00 65.62 198 LEU A C 1
ATOM 1562 O O . LEU A 1 198 ? -5.688 -1.178 -19.765 1.00 65.62 198 LEU A O 1
ATOM 1566 N N . MET A 1 199 ? -7.378 -2.148 -18.647 1.00 72.50 199 MET A N 1
ATOM 1567 C CA . MET A 1 199 ? -6.665 -2.267 -17.374 1.00 72.50 199 MET A CA 1
ATOM 1568 C C . MET A 1 199 ? -6.074 -3.661 -17.206 1.00 72.50 199 MET A C 1
ATOM 1570 O O . MET A 1 199 ? -6.697 -4.656 -17.567 1.00 72.50 199 MET A O 1
ATOM 1574 N N . THR A 1 200 ? -4.876 -3.738 -16.629 1.00 76.69 200 THR A N 1
ATOM 1575 C CA . THR A 1 200 ? -4.268 -5.028 -16.294 1.00 76.69 200 THR A CA 1
ATOM 1576 C C . THR A 1 200 ? -4.821 -5.562 -14.972 1.00 76.69 200 THR A C 1
ATOM 1578 O O . THR A 1 200 ? -5.209 -4.788 -14.093 1.00 76.69 200 THR A O 1
ATOM 1581 N N . ASP A 1 201 ? -4.771 -6.879 -14.763 1.00 80.50 201 ASP A N 1
ATOM 1582 C CA . ASP A 1 201 ? -5.145 -7.490 -13.477 1.00 80.50 201 ASP A CA 1
ATOM 1583 C C . ASP A 1 201 ? -4.354 -6.906 -12.299 1.00 80.50 201 ASP A C 1
ATOM 1585 O O . ASP A 1 201 ? -4.866 -6.763 -11.188 1.00 80.50 201 ASP A O 1
ATOM 1589 N N . ALA A 1 202 ? -3.089 -6.545 -12.542 1.00 75.94 202 ALA A N 1
ATOM 1590 C CA . ALA A 1 202 ? -2.236 -5.914 -11.546 1.00 75.94 202 ALA A CA 1
ATOM 1591 C C . ALA A 1 202 ? -2.760 -4.524 -11.157 1.00 75.94 202 ALA A C 1
ATOM 1593 O O . ALA A 1 202 ? -2.777 -4.200 -9.970 1.00 75.94 202 ALA A O 1
ATOM 1594 N N . ASP A 1 203 ? -3.235 -3.735 -12.124 1.00 75.50 203 ASP A N 1
ATOM 1595 C CA . ASP A 1 203 ? -3.846 -2.434 -11.856 1.00 75.50 203 ASP A CA 1
ATOM 1596 C C . ASP A 1 203 ? -5.121 -2.591 -11.035 1.00 75.50 203 ASP A C 1
ATOM 1598 O O . ASP A 1 203 ? -5.275 -1.924 -10.010 1.00 75.50 203 ASP A O 1
ATOM 1602 N N . VAL A 1 204 ? -6.017 -3.498 -11.431 1.00 81.69 204 VAL A N 1
ATOM 1603 C CA . VAL A 1 204 ? -7.260 -3.745 -10.689 1.00 81.69 204 VAL A CA 1
ATOM 1604 C C . VAL A 1 204 ? -6.951 -4.163 -9.252 1.00 81.69 204 VAL A C 1
ATOM 1606 O O . VAL A 1 204 ? -7.479 -3.564 -8.313 1.00 81.69 204 VAL A O 1
ATOM 1609 N N . ARG A 1 205 ? -6.032 -5.120 -9.068 1.00 82.25 205 ARG A N 1
ATOM 1610 C CA . ARG A 1 205 ? -5.609 -5.605 -7.748 1.00 82.25 205 ARG A CA 1
ATOM 1611 C C . ARG A 1 205 ? -5.048 -4.483 -6.877 1.00 82.25 205 ARG A C 1
ATOM 1613 O O . ARG A 1 205 ? -5.460 -4.334 -5.731 1.00 82.25 205 ARG A O 1
ATOM 1620 N N . ASN A 1 206 ? -4.119 -3.693 -7.409 1.00 79.38 206 ASN A N 1
ATOM 1621 C CA . ASN A 1 206 ? -3.448 -2.642 -6.647 1.00 79.38 206 ASN A CA 1
ATOM 1622 C C . ASN A 1 206 ? -4.433 -1.550 -6.205 1.00 79.38 206 ASN A C 1
ATOM 1624 O O . ASN A 1 206 ? -4.376 -1.090 -5.066 1.00 79.38 206 ASN A O 1
ATOM 1628 N N . ASN A 1 207 ? -5.373 -1.166 -7.074 1.00 85.25 207 ASN A N 1
ATOM 1629 C CA . ASN A 1 207 ? -6.398 -0.191 -6.706 1.00 85.25 207 ASN A CA 1
ATOM 1630 C C . ASN A 1 207 ? -7.406 -0.781 -5.708 1.00 85.25 207 ASN A C 1
ATOM 1632 O O . ASN A 1 207 ? -7.801 -0.074 -4.787 1.00 85.25 207 ASN A O 1
ATOM 1636 N N . ALA A 1 208 ? -7.780 -2.059 -5.828 1.00 88.00 208 ALA A N 1
ATOM 1637 C CA . ALA A 1 208 ? -8.648 -2.716 -4.850 1.00 88.00 208 ALA A CA 1
ATOM 1638 C C . ALA A 1 208 ? -8.019 -2.733 -3.446 1.00 88.00 208 ALA A C 1
ATOM 1640 O O . ALA A 1 208 ? -8.690 -2.387 -2.476 1.00 88.00 208 ALA A O 1
ATOM 1641 N N . SER A 1 209 ? -6.724 -3.053 -3.341 1.00 85.75 209 SER A N 1
ATOM 1642 C CA . SER A 1 209 ? -5.994 -3.002 -2.068 1.00 85.75 209 SER A CA 1
ATOM 1643 C C . SER A 1 209 ? -5.985 -1.601 -1.458 1.00 85.75 209 SER A C 1
ATOM 1645 O O . SER A 1 209 ? -6.253 -1.456 -0.271 1.00 85.75 209 SER A O 1
ATOM 1647 N N . ILE A 1 210 ? -5.739 -0.559 -2.257 1.00 86.44 210 ILE A N 1
ATOM 1648 C CA . ILE A 1 210 ? -5.757 0.818 -1.751 1.00 86.44 210 ILE A CA 1
ATOM 1649 C C . ILE A 1 210 ? -7.161 1.232 -1.286 1.00 86.44 210 ILE A C 1
ATOM 1651 O O . ILE A 1 210 ? -7.304 1.832 -0.224 1.00 86.44 210 ILE A O 1
ATOM 1655 N N . VAL A 1 211 ? -8.209 0.919 -2.055 1.00 91.94 211 VAL A N 1
ATOM 1656 C CA . VAL A 1 211 ? -9.590 1.249 -1.663 1.00 91.94 211 VAL A CA 1
ATOM 1657 C C . VAL A 1 211 ? -9.957 0.563 -0.344 1.00 91.94 211 VAL A C 1
ATOM 1659 O O . VAL A 1 211 ? -10.649 1.158 0.478 1.00 91.94 211 VAL A O 1
ATOM 1662 N N . LEU A 1 212 ? -9.458 -0.654 -0.104 1.00 91.81 212 LEU A N 1
ATOM 1663 C CA . LEU A 1 212 ? -9.619 -1.342 1.179 1.00 91.81 212 LEU A CA 1
ATOM 1664 C C . LEU A 1 212 ? -8.890 -0.642 2.329 1.00 91.81 212 LEU A C 1
ATOM 1666 O O . LEU A 1 212 ? -9.466 -0.542 3.407 1.00 91.81 212 LEU A O 1
ATOM 1670 N N . MET A 1 213 ? -7.691 -0.097 2.101 1.00 89.38 213 MET A N 1
ATOM 1671 C CA . MET A 1 213 ? -6.998 0.712 3.114 1.00 89.38 213 MET A CA 1
ATOM 1672 C C . MET A 1 213 ? -7.803 1.967 3.481 1.00 89.38 213 MET A C 1
ATOM 1674 O O . MET A 1 213 ? -7.968 2.262 4.659 1.00 89.38 213 MET A O 1
ATOM 1678 N N . VAL A 1 214 ? -8.393 2.658 2.495 1.00 92.94 214 VAL A N 1
ATOM 1679 C CA . VAL A 1 214 ? -9.297 3.798 2.765 1.00 92.94 214 VAL A CA 1
ATOM 1680 C C . VAL A 1 214 ? -10.546 3.353 3.520 1.00 92.94 214 VAL A C 1
ATOM 1682 O O . VAL A 1 214 ? -11.042 4.083 4.372 1.00 92.94 214 VAL A O 1
ATOM 1685 N N . ALA A 1 215 ? -11.085 2.170 3.214 1.00 93.94 215 ALA A N 1
ATOM 1686 C CA . ALA A 1 215 ? -12.242 1.636 3.927 1.00 93.94 215 ALA A CA 1
ATOM 1687 C C . ALA A 1 215 ? -11.920 1.367 5.405 1.00 93.94 215 ALA A C 1
ATOM 1689 O O . ALA A 1 215 ? -12.725 1.689 6.273 1.00 93.94 215 ALA A O 1
ATOM 1690 N N . GLU A 1 216 ? -10.748 0.801 5.692 1.00 90.25 216 GLU A N 1
ATOM 1691 C CA . GLU A 1 216 ? -10.273 0.566 7.057 1.00 90.25 216 GLU A CA 1
ATOM 1692 C C . GLU A 1 216 ? -10.067 1.885 7.812 1.00 90.25 216 GLU A C 1
ATOM 1694 O O . GLU A 1 216 ? -10.605 2.049 8.907 1.00 90.25 216 GLU A O 1
ATOM 1699 N N . GLN A 1 217 ? -9.403 2.863 7.185 1.00 91.19 217 GLN A N 1
ATOM 1700 C CA . GLN A 1 217 ? -9.263 4.215 7.727 1.00 91.19 217 GLN A CA 1
ATOM 1701 C C . GLN A 1 217 ? -10.630 4.839 8.049 1.00 91.19 217 GLN A C 1
ATOM 1703 O O . GLN A 1 217 ? -10.841 5.343 9.150 1.00 91.19 217 GLN A O 1
ATOM 1708 N N . ALA A 1 218 ? -11.585 4.756 7.116 1.00 93.56 218 ALA A N 1
ATOM 1709 C CA . ALA A 1 218 ? -12.941 5.258 7.315 1.00 93.56 218 ALA A CA 1
ATOM 1710 C C . ALA A 1 218 ? -13.618 4.612 8.532 1.00 93.56 218 ALA A C 1
ATOM 1712 O O . ALA A 1 218 ? -14.310 5.294 9.281 1.00 93.56 218 ALA A O 1
ATOM 1713 N N . GLY A 1 219 ? -13.416 3.307 8.734 1.00 91.00 219 GLY A N 1
ATOM 1714 C CA . GLY A 1 219 ? -13.901 2.591 9.912 1.00 91.00 219 GLY A CA 1
ATOM 1715 C C . GLY A 1 219 ? -13.283 3.122 11.206 1.00 91.00 219 GLY A C 1
ATOM 1716 O O . GLY A 1 219 ? -14.012 3.391 12.160 1.00 91.00 219 GLY A O 1
ATOM 1717 N N . ASN A 1 220 ? -11.968 3.346 11.215 1.00 87.88 220 ASN A N 1
ATOM 1718 C CA . ASN A 1 220 ? -11.236 3.884 12.368 1.00 87.88 220 ASN A CA 1
ATOM 1719 C C . ASN A 1 220 ? -11.677 5.306 12.738 1.00 87.88 220 ASN A C 1
ATOM 1721 O O . ASN A 1 220 ? -11.753 5.644 13.917 1.00 87.88 220 ASN A O 1
ATOM 1725 N N . GLU A 1 221 ? -12.018 6.123 11.742 1.00 91.12 221 GLU A N 1
ATOM 1726 C CA . GLU A 1 221 ? -12.535 7.484 11.927 1.00 91.12 221 GLU A CA 1
ATOM 1727 C C . GLU A 1 221 ? -14.055 7.530 12.197 1.00 91.12 221 GLU A C 1
ATOM 1729 O O . GLU A 1 221 ? -14.616 8.605 12.407 1.00 91.12 221 GLU A O 1
ATOM 1734 N N . GLY A 1 222 ? -14.752 6.386 12.193 1.00 91.00 222 GLY A N 1
ATOM 1735 C CA . GLY A 1 222 ? -16.209 6.311 12.376 1.00 91.00 222 GLY A CA 1
ATOM 1736 C C . GLY A 1 222 ? -17.029 6.806 11.174 1.00 91.00 222 GLY A C 1
ATOM 1737 O O . GLY A 1 222 ? -18.239 7.016 11.274 1.00 91.00 222 GLY A O 1
ATOM 1738 N N . GLN A 1 223 ? -16.396 6.977 10.015 1.00 95.00 223 GLN A N 1
ATOM 1739 C CA . GLN A 1 223 ? -16.989 7.462 8.769 1.00 95.00 223 GLN A CA 1
ATOM 1740 C C . GLN A 1 223 ? -17.633 6.315 7.971 1.00 95.00 223 GLN A C 1
ATOM 1742 O O . GLN A 1 223 ? -17.273 6.020 6.827 1.00 95.00 223 GLN A O 1
ATOM 1747 N N . PHE A 1 224 ? -18.635 5.659 8.561 1.00 94.56 224 PHE A N 1
ATOM 1748 C CA . PHE A 1 224 ? -19.242 4.433 8.019 1.00 94.56 224 PHE A CA 1
ATOM 1749 C C . PHE A 1 224 ? -19.855 4.586 6.620 1.00 94.56 224 PHE A C 1
ATOM 1751 O O . PHE A 1 224 ? -19.782 3.675 5.797 1.00 94.56 224 PHE A O 1
ATOM 1758 N N . THR A 1 225 ? -20.374 5.773 6.284 1.00 95.94 225 THR A N 1
ATOM 1759 C CA . THR A 1 225 ? -20.872 6.052 4.923 1.00 95.94 225 THR A CA 1
ATOM 1760 C C . THR A 1 225 ? -19.750 5.952 3.883 1.00 95.94 225 THR A C 1
ATOM 1762 O O . THR A 1 225 ? -19.953 5.419 2.786 1.00 95.94 225 THR A O 1
ATOM 1765 N N . ILE A 1 226 ? -18.549 6.439 4.218 1.00 95.81 226 ILE A N 1
ATOM 1766 C CA . ILE A 1 226 ? -17.372 6.344 3.350 1.00 95.81 226 ILE A CA 1
ATOM 1767 C C . ILE A 1 226 ? -16.900 4.893 3.283 1.00 95.81 226 ILE A C 1
ATOM 1769 O O . ILE A 1 226 ? -16.688 4.390 2.179 1.00 95.81 226 ILE A O 1
ATOM 1773 N N . MET A 1 227 ? -16.824 4.201 4.424 1.00 96.25 227 MET A N 1
ATOM 1774 C CA . MET A 1 227 ? -16.453 2.784 4.485 1.00 96.25 227 MET A CA 1
ATOM 1775 C C . MET A 1 227 ? -17.348 1.928 3.578 1.00 96.25 227 MET A C 1
ATOM 1777 O O . MET A 1 227 ? -16.849 1.232 2.692 1.00 96.25 227 MET A O 1
ATOM 1781 N N . HIS A 1 228 ? -18.672 2.053 3.709 1.00 96.06 228 HIS A N 1
ATOM 1782 C CA . HIS A 1 228 ? -19.641 1.326 2.886 1.00 96.06 228 HIS A CA 1
ATOM 1783 C C . HIS A 1 228 ? -19.462 1.620 1.389 1.00 96.06 228 HIS A C 1
ATOM 1785 O O . HIS A 1 228 ? -19.498 0.718 0.541 1.00 96.06 228 HIS A O 1
ATOM 1791 N N . ARG A 1 229 ? -19.235 2.892 1.036 1.00 95.88 229 ARG A N 1
ATOM 1792 C CA . ARG A 1 229 ? -18.964 3.294 -0.348 1.00 95.88 229 ARG A CA 1
ATOM 1793 C C . ARG A 1 229 ? -17.683 2.649 -0.878 1.00 95.88 229 ARG A C 1
ATOM 1795 O O . ARG A 1 229 ? -17.700 2.143 -1.998 1.00 95.88 229 ARG A O 1
ATOM 1802 N N . MET A 1 230 ? -16.598 2.652 -0.104 1.00 95.50 230 MET A N 1
ATOM 1803 C CA . MET A 1 230 ? -15.331 2.036 -0.507 1.00 95.50 230 MET A CA 1
ATOM 1804 C C . MET A 1 230 ? -15.486 0.524 -0.684 1.00 95.50 230 MET A C 1
ATOM 1806 O O . MET A 1 230 ? -15.081 -0.003 -1.713 1.00 95.50 230 MET A O 1
ATOM 1810 N N . LEU A 1 231 ? -16.175 -0.169 0.227 1.00 95.50 231 LEU A N 1
ATOM 1811 C CA . LEU A 1 231 ? -16.449 -1.605 0.093 1.00 95.50 231 LEU A CA 1
ATOM 1812 C C . LEU A 1 231 ? -17.302 -1.929 -1.139 1.00 95.50 231 LEU A C 1
ATOM 1814 O O . LEU A 1 231 ? -17.023 -2.892 -1.854 1.00 95.50 231 LEU A O 1
ATOM 1818 N N . THR A 1 232 ? -18.303 -1.103 -1.445 1.00 94.56 232 THR A N 1
ATOM 1819 C CA . THR A 1 232 ? -19.104 -1.253 -2.671 1.00 94.56 232 THR A CA 1
ATOM 1820 C C . THR A 1 232 ? -18.224 -1.170 -3.919 1.00 94.56 232 THR A C 1
ATOM 1822 O O . THR A 1 232 ? -18.353 -1.986 -4.833 1.00 94.56 232 THR A O 1
ATOM 1825 N N . VAL A 1 233 ? -17.301 -0.210 -3.942 1.00 92.56 233 VAL A N 1
ATOM 1826 C CA . VAL A 1 233 ? -16.344 -0.025 -5.034 1.00 92.56 233 VAL A CA 1
ATOM 1827 C C . VAL A 1 233 ? -15.359 -1.195 -5.115 1.00 92.56 233 VAL A C 1
ATOM 1829 O O . VAL A 1 233 ? -15.147 -1.737 -6.197 1.00 92.56 233 VAL A O 1
ATOM 1832 N N . THR A 1 234 ? -14.808 -1.658 -3.991 1.00 92.56 234 THR A N 1
ATOM 1833 C CA . THR A 1 234 ? -13.922 -2.830 -3.971 1.00 92.56 234 THR A CA 1
ATOM 1834 C C . THR A 1 234 ? -14.627 -4.073 -4.498 1.00 92.56 234 THR A C 1
ATOM 1836 O O . THR A 1 234 ? -14.038 -4.817 -5.277 1.00 92.56 234 THR A O 1
ATOM 1839 N N . LYS A 1 235 ? -15.900 -4.290 -4.148 1.00 92.62 235 LYS A N 1
ATOM 1840 C CA . LYS A 1 235 ? -16.685 -5.415 -4.672 1.00 92.62 235 LYS A CA 1
ATOM 1841 C C . LYS A 1 235 ? -16.777 -5.385 -6.200 1.00 92.62 235 LYS A C 1
ATOM 1843 O O . LYS A 1 235 ? -16.668 -6.434 -6.832 1.00 92.62 235 LYS A O 1
ATOM 1848 N N . GLN A 1 236 ? -16.947 -4.200 -6.790 1.00 90.75 236 GLN A N 1
ATOM 1849 C CA . GLN A 1 236 ? -16.933 -4.036 -8.247 1.00 90.75 236 GLN A CA 1
ATOM 1850 C C . GLN A 1 236 ? -15.564 -4.387 -8.832 1.00 90.75 236 GLN A C 1
ATOM 1852 O O . GLN A 1 236 ? -15.515 -5.099 -9.825 1.00 90.75 236 GLN A O 1
ATOM 1857 N N . LEU A 1 237 ? -14.470 -3.947 -8.201 1.00 89.19 237 LEU A N 1
ATOM 1858 C CA . LEU A 1 237 ? -13.105 -4.250 -8.647 1.00 89.19 237 LEU A CA 1
ATOM 1859 C C . LEU A 1 237 ? -12.768 -5.746 -8.541 1.00 89.19 237 LEU A C 1
ATOM 1861 O O . LEU A 1 237 ? -12.195 -6.306 -9.471 1.00 89.19 237 LEU A O 1
ATOM 1865 N N . ILE A 1 238 ? -13.156 -6.411 -7.449 1.00 87.88 238 ILE A N 1
ATOM 1866 C CA . ILE A 1 238 ? -12.947 -7.856 -7.254 1.00 87.88 238 ILE A CA 1
ATOM 1867 C C . ILE A 1 238 ? -13.677 -8.663 -8.325 1.00 87.88 238 ILE A C 1
ATOM 1869 O O . ILE A 1 238 ? -13.131 -9.639 -8.828 1.00 87.88 238 ILE A O 1
ATOM 1873 N N . ALA A 1 239 ? -14.884 -8.245 -8.714 1.00 87.94 239 ALA A N 1
ATOM 1874 C CA . ALA A 1 239 ? -15.639 -8.922 -9.764 1.00 87.94 239 ALA A CA 1
ATOM 1875 C C . ALA A 1 239 ? -14.929 -8.907 -11.133 1.00 87.94 239 ALA A C 1
ATOM 1877 O O . ALA A 1 239 ? -15.268 -9.722 -11.987 1.00 87.94 239 ALA A O 1
ATOM 1878 N N . LEU A 1 240 ? -13.955 -8.012 -11.345 1.00 85.38 240 LEU A N 1
ATOM 1879 C CA . LEU A 1 240 ? -13.170 -7.958 -12.581 1.00 85.38 240 LEU A CA 1
ATOM 1880 C C . LEU A 1 240 ? -12.015 -8.971 -12.588 1.00 85.38 240 LEU A C 1
ATOM 1882 O O . LEU A 1 240 ? -11.571 -9.340 -13.669 1.00 85.38 240 LEU A O 1
ATOM 1886 N N . VAL A 1 241 ? -11.524 -9.393 -11.413 1.00 82.69 241 VAL A N 1
ATOM 1887 C CA . VAL A 1 241 ? -10.416 -10.358 -11.260 1.00 82.69 241 VAL A CA 1
ATOM 1888 C C . VAL A 1 241 ? -10.694 -11.282 -10.055 1.00 82.69 241 VAL A C 1
ATOM 1890 O O . VAL A 1 241 ? -10.073 -11.136 -8.992 1.00 82.69 241 VAL A O 1
ATOM 1893 N N . PRO A 1 242 ? -11.669 -12.204 -10.169 1.00 80.38 242 PRO A N 1
ATOM 1894 C CA . PRO A 1 242 ? -12.175 -12.990 -9.041 1.00 80.38 242 PRO A CA 1
ATOM 1895 C C . PRO A 1 242 ? -11.163 -13.990 -8.461 1.00 80.38 242 PRO A C 1
ATOM 1897 O O . PRO A 1 242 ? -11.309 -14.420 -7.319 1.00 80.38 242 PRO A O 1
ATOM 1900 N N . GLU A 1 243 ? -10.113 -14.343 -9.201 1.00 80.38 243 GLU A N 1
ATOM 1901 C CA . GLU A 1 243 ? -9.089 -15.312 -8.796 1.00 80.38 243 GLU A CA 1
ATOM 1902 C C . GLU A 1 243 ? -8.116 -14.759 -7.733 1.00 80.38 243 GLU A C 1
ATOM 1904 O O . GLU A 1 243 ? -7.261 -15.484 -7.220 1.00 80.38 243 GLU A O 1
ATOM 1909 N N . GLN A 1 244 ? -8.224 -13.475 -7.371 1.00 81.56 244 GLN A N 1
ATOM 1910 C CA . GLN A 1 244 ? -7.336 -12.825 -6.404 1.00 81.56 244 GLN A CA 1
ATOM 1911 C C . GLN A 1 244 ? -7.752 -13.115 -4.955 1.00 81.56 244 GLN A C 1
ATOM 1913 O O . GLN A 1 244 ? -8.363 -12.283 -4.277 1.00 81.56 244 GLN A O 1
ATOM 1918 N N . VAL A 1 245 ? -7.348 -14.287 -4.455 1.00 83.56 245 VAL A N 1
ATOM 1919 C CA . VAL A 1 245 ? -7.653 -14.774 -3.095 1.00 83.56 245 VAL A CA 1
ATOM 1920 C C . VAL A 1 245 ? -7.278 -13.764 -2.003 1.00 83.56 245 VAL A C 1
ATOM 1922 O O . VAL A 1 245 ? -8.055 -13.554 -1.075 1.00 83.56 245 VAL A O 1
ATOM 1925 N N . SER A 1 246 ? -6.128 -13.090 -2.113 1.00 84.06 246 SER A N 1
ATOM 1926 C CA . SER A 1 246 ? -5.676 -12.132 -1.093 1.00 84.06 246 SER A CA 1
ATOM 1927 C C . SER A 1 246 ? -6.553 -10.880 -1.009 1.00 84.06 246 SER A C 1
ATOM 1929 O O . SER A 1 246 ? -6.864 -10.419 0.086 1.00 84.06 246 SER A O 1
ATOM 1931 N N . VAL A 1 247 ? -7.006 -10.348 -2.148 1.00 84.44 247 VAL A N 1
ATOM 1932 C CA . VAL A 1 247 ? -7.913 -9.190 -2.177 1.00 84.44 247 VAL A CA 1
ATOM 1933 C C . VAL A 1 247 ? -9.306 -9.588 -1.694 1.00 84.44 247 VAL A C 1
ATOM 1935 O O . VAL A 1 247 ? -9.915 -8.846 -0.927 1.00 84.44 247 VAL A O 1
ATOM 1938 N N . ALA A 1 248 ? -9.793 -10.769 -2.083 1.00 87.62 248 ALA A N 1
ATOM 1939 C CA . ALA A 1 248 ? -11.067 -11.302 -1.601 1.00 87.62 248 ALA A CA 1
ATOM 1940 C C . ALA A 1 248 ? -11.061 -11.528 -0.078 1.00 87.62 248 ALA A C 1
ATOM 1942 O O . ALA A 1 248 ? -12.035 -11.196 0.607 1.00 87.62 248 ALA A O 1
ATOM 1943 N N . TYR A 1 249 ? -9.948 -12.033 0.461 1.00 90.56 249 TYR A N 1
ATOM 1944 C CA . TYR A 1 249 ? -9.730 -12.149 1.899 1.00 90.56 249 TYR A CA 1
ATOM 1945 C C . TYR A 1 249 ? -9.772 -10.777 2.583 1.00 90.56 249 TYR A C 1
ATOM 1947 O O . TYR A 1 249 ? -10.586 -10.571 3.482 1.00 90.56 249 TYR A O 1
ATOM 1955 N N . ASN A 1 250 ? -8.975 -9.813 2.111 1.00 90.44 250 ASN A N 1
ATOM 1956 C CA . ASN A 1 250 ? -8.932 -8.466 2.687 1.00 90.44 250 ASN A CA 1
ATOM 1957 C C . ASN A 1 250 ? -10.303 -7.774 2.639 1.00 90.44 250 ASN A C 1
ATOM 1959 O O . ASN A 1 250 ? -10.713 -7.135 3.602 1.00 90.44 250 ASN A O 1
ATOM 1963 N N . PHE A 1 251 ? -11.057 -7.953 1.554 1.00 92.81 251 PHE A N 1
ATOM 1964 C CA . PHE A 1 251 ? -12.431 -7.467 1.462 1.00 92.81 251 PHE A CA 1
ATOM 1965 C C . PHE A 1 251 ? -13.352 -8.109 2.501 1.00 92.81 251 PHE A C 1
ATOM 1967 O O . PHE A 1 251 ? -14.139 -7.407 3.134 1.00 92.81 251 PHE A O 1
ATOM 1974 N N . SER A 1 252 ? -13.231 -9.418 2.722 1.00 93.31 252 SER A N 1
ATOM 1975 C CA . SER A 1 252 ? -14.007 -10.127 3.745 1.00 93.31 252 SER A CA 1
ATOM 1976 C C . SER A 1 252 ? -13.678 -9.626 5.155 1.00 93.31 252 SER A C 1
ATOM 1978 O O . SER A 1 252 ? -14.593 -9.419 5.953 1.00 93.31 252 SER A O 1
ATOM 1980 N N . VAL A 1 253 ? -12.396 -9.358 5.437 1.00 93.56 253 VAL A N 1
ATOM 1981 C CA . VAL A 1 253 ? -11.948 -8.717 6.684 1.00 93.56 253 VAL A CA 1
ATOM 1982 C C . VAL A 1 253 ? -12.610 -7.351 6.848 1.00 93.56 253 VAL A C 1
ATOM 1984 O O . VAL A 1 253 ? -13.245 -7.113 7.871 1.00 93.56 253 VAL A O 1
ATOM 1987 N N . SER A 1 254 ? -12.533 -6.470 5.846 1.00 93.81 254 SER A N 1
ATOM 1988 C CA . SER A 1 254 ? -13.084 -5.114 5.955 1.00 93.81 254 SER A CA 1
ATOM 1989 C C . SER A 1 254 ? -14.616 -5.091 6.061 1.00 93.81 254 SER A C 1
ATOM 1991 O O . SER A 1 254 ? -15.162 -4.265 6.788 1.00 93.81 254 SER A O 1
ATOM 1993 N N . VAL A 1 255 ? -15.331 -6.013 5.405 1.00 95.19 255 VAL A N 1
ATOM 1994 C CA . VAL A 1 255 ? -16.790 -6.168 5.577 1.00 95.19 255 VAL A CA 1
ATOM 1995 C C . VAL A 1 255 ? -17.131 -6.611 6.999 1.00 95.19 255 VAL A C 1
ATOM 1997 O O . VAL A 1 255 ? -18.049 -6.073 7.617 1.00 95.19 255 VAL A O 1
ATOM 2000 N N . ALA A 1 256 ? -16.397 -7.585 7.538 1.00 94.56 256 ALA A N 1
ATOM 2001 C CA . ALA A 1 256 ? -16.613 -8.046 8.902 1.00 94.56 256 ALA A CA 1
ATOM 2002 C C . ALA A 1 256 ? -16.248 -6.973 9.938 1.00 94.56 256 ALA A C 1
ATOM 2004 O O . ALA A 1 256 ? -16.968 -6.827 10.925 1.00 94.56 256 ALA A O 1
ATOM 2005 N N . LEU A 1 257 ? -15.198 -6.186 9.681 1.00 94.12 257 LEU A N 1
ATOM 2006 C CA . LEU A 1 257 ? -14.837 -5.023 10.487 1.00 94.12 257 LEU A CA 1
ATOM 2007 C C . LEU A 1 257 ? -15.962 -3.982 10.483 1.00 94.12 257 LEU A C 1
ATOM 2009 O O . LEU A 1 257 ? -16.367 -3.542 11.551 1.00 94.12 257 LEU A O 1
ATOM 2013 N N . MET A 1 258 ? -16.525 -3.642 9.318 1.00 95.25 258 MET A N 1
ATOM 2014 C CA . MET A 1 258 ? -17.652 -2.702 9.229 1.00 95.25 258 MET A CA 1
ATOM 2015 C C . MET A 1 258 ? -18.827 -3.166 10.097 1.00 95.25 258 MET A C 1
ATOM 2017 O O . MET A 1 258 ? -19.311 -2.413 10.936 1.00 95.25 258 MET A O 1
ATOM 2021 N N . ASN A 1 259 ? -19.229 -4.434 9.965 1.00 94.19 259 ASN A N 1
ATOM 2022 C CA . ASN A 1 259 ? -20.315 -5.007 10.765 1.00 94.19 259 ASN A CA 1
ATOM 2023 C C . ASN A 1 259 ? -20.006 -4.996 12.269 1.00 94.19 259 ASN A C 1
ATOM 2025 O O . ASN A 1 259 ? -20.902 -4.794 13.088 1.00 94.19 259 ASN A O 1
ATOM 2029 N N . LEU A 1 260 ? -18.749 -5.241 12.646 1.00 94.50 260 LEU A N 1
ATOM 2030 C CA . LEU A 1 260 ? -18.304 -5.183 14.035 1.00 94.50 260 LEU A CA 1
ATOM 2031 C C . LEU A 1 260 ? -18.385 -3.758 14.594 1.00 94.50 260 LEU A C 1
ATOM 2033 O O . LEU A 1 260 ? -18.863 -3.579 15.713 1.00 94.50 260 LEU A O 1
ATOM 2037 N N . LEU A 1 261 ? -17.932 -2.765 13.829 1.00 92.31 261 LEU A N 1
ATOM 2038 C CA . LEU A 1 261 ? -17.897 -1.368 14.257 1.00 92.31 261 LEU A CA 1
ATOM 2039 C C . LEU A 1 261 ? -19.300 -0.740 14.297 1.00 92.31 261 LEU A C 1
ATOM 2041 O O . LEU A 1 261 ? -19.628 -0.063 15.268 1.00 92.31 261 LEU A O 1
ATOM 2045 N N . GLU A 1 262 ? -20.154 -1.005 13.303 1.00 91.81 262 GLU A N 1
ATOM 2046 C CA . GLU A 1 262 ? -21.541 -0.511 13.278 1.00 91.81 262 GLU A CA 1
ATOM 2047 C C . GLU A 1 262 ? -22.429 -1.220 14.312 1.00 91.81 262 GLU A C 1
ATOM 2049 O O . GLU A 1 262 ? -23.332 -0.623 14.907 1.00 91.81 262 GLU A O 1
ATOM 2054 N N . HIS A 1 263 ? -22.190 -2.516 14.532 1.00 92.94 263 HIS A N 1
ATOM 2055 C CA . HIS A 1 263 ? -23.031 -3.379 15.355 1.00 92.94 263 HIS A CA 1
ATOM 2056 C C . HIS A 1 263 ? -22.178 -4.263 16.269 1.00 92.94 263 HIS A C 1
ATOM 2058 O O . HIS A 1 263 ? -22.079 -5.480 16.092 1.00 92.94 263 HIS A O 1
ATOM 2064 N N . ASN A 1 264 ? -21.582 -3.653 17.291 1.00 91.62 264 ASN A N 1
ATOM 2065 C CA . ASN A 1 264 ? -20.694 -4.344 18.220 1.00 91.62 264 ASN A CA 1
ATOM 2066 C C . ASN A 1 264 ? -21.460 -5.316 19.141 1.00 91.62 264 ASN A C 1
ATOM 2068 O O . ASN A 1 264 ? -21.988 -4.938 20.186 1.00 91.62 264 ASN A O 1
ATOM 2072 N N . ASN A 1 265 ? -21.515 -6.589 18.748 1.00 92.94 265 ASN A N 1
ATOM 2073 C CA . ASN A 1 265 ? -22.113 -7.678 19.517 1.00 92.94 265 ASN A CA 1
ATOM 2074 C C . ASN A 1 265 ? -21.252 -8.952 19.439 1.00 92.94 265 ASN A C 1
ATOM 2076 O O . ASN A 1 265 ? -20.344 -9.067 18.615 1.00 92.94 265 ASN A O 1
ATOM 2080 N N . SER A 1 266 ? -21.551 -9.928 20.299 1.00 91.31 266 SER A N 1
ATOM 2081 C CA . SER A 1 266 ? -20.772 -11.169 20.414 1.00 91.31 266 SER A CA 1
ATOM 2082 C C . SER A 1 266 ? -20.761 -12.008 19.132 1.00 91.31 266 SER A C 1
ATOM 2084 O O . SER A 1 266 ? -19.755 -12.649 18.834 1.00 91.31 266 SER A O 1
ATOM 2086 N N . THR A 1 267 ? -21.839 -11.994 18.345 1.00 93.88 267 THR A N 1
ATOM 2087 C CA . THR A 1 267 ? -21.898 -12.695 17.056 1.00 93.88 267 THR A CA 1
ATOM 2088 C C . THR A 1 267 ? -20.918 -12.079 16.062 1.00 93.88 267 THR A C 1
ATOM 2090 O O . THR A 1 267 ? -20.099 -12.799 15.494 1.00 93.88 267 THR A O 1
ATOM 2093 N N . ASN A 1 268 ? -20.943 -10.754 15.900 1.00 94.94 268 ASN A N 1
ATOM 2094 C CA . ASN A 1 268 ? -20.063 -10.047 14.969 1.00 94.94 268 ASN A CA 1
ATOM 2095 C C . ASN A 1 268 ? -18.589 -10.154 15.379 1.00 94.94 268 ASN A C 1
ATOM 2097 O O . ASN A 1 268 ? -17.743 -10.401 14.523 1.00 94.94 268 ASN A O 1
ATOM 2101 N N . ARG A 1 269 ? -18.286 -10.086 16.683 1.00 93.88 269 ARG A N 1
ATOM 2102 C CA . ARG A 1 269 ? -16.932 -10.334 17.213 1.00 93.88 269 ARG A CA 1
ATOM 2103 C C . ARG A 1 269 ? -16.408 -11.723 16.859 1.00 93.88 269 ARG A C 1
ATOM 2105 O O . ARG A 1 269 ? -15.293 -11.843 16.363 1.00 93.88 269 ARG A O 1
ATOM 2112 N N . ARG A 1 270 ? -17.222 -12.771 17.038 1.00 92.69 270 ARG A N 1
ATOM 2113 C CA . ARG A 1 270 ? -16.843 -14.149 16.666 1.00 92.69 270 ARG A CA 1
ATOM 2114 C C . ARG A 1 270 ? -16.654 -14.322 15.163 1.00 92.69 270 ARG A C 1
ATOM 2116 O O . ARG A 1 270 ? -15.736 -15.023 14.749 1.00 92.69 270 ARG A O 1
ATOM 2123 N N . VAL A 1 271 ? -17.522 -13.720 14.346 1.00 94.75 271 VAL A N 1
ATOM 2124 C CA . VAL A 1 271 ? -17.386 -13.759 12.881 1.00 94.75 271 VAL A CA 1
ATOM 2125 C C . VAL A 1 271 ? -16.078 -13.097 12.458 1.00 94.75 271 VAL A C 1
ATOM 2127 O O . VAL A 1 271 ? -15.325 -13.692 11.691 1.00 94.75 271 VAL A O 1
ATOM 2130 N N . PHE A 1 272 ? -15.778 -11.916 13.001 1.00 95.62 272 PHE A N 1
ATOM 2131 C CA . PHE A 1 272 ? -14.525 -11.223 12.731 1.00 95.62 272 PHE A CA 1
ATOM 2132 C C . PHE A 1 272 ? -13.316 -12.061 13.172 1.00 95.62 272 PHE A C 1
ATOM 2134 O O . PHE A 1 272 ? -12.440 -12.326 12.355 1.00 95.62 272 PHE A O 1
ATOM 2141 N N . ALA A 1 273 ? -13.312 -12.584 14.404 1.00 94.50 273 ALA A N 1
ATOM 2142 C CA . ALA A 1 273 ? -12.235 -13.435 14.919 1.00 94.50 273 ALA A CA 1
ATOM 2143 C C . 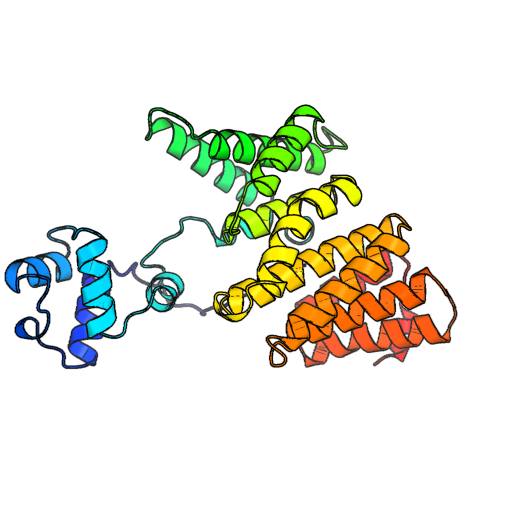ALA A 1 273 ? -11.969 -14.673 14.040 1.00 94.50 273 ALA A C 1
ATOM 2145 O O . ALA A 1 273 ? -10.815 -14.979 13.754 1.00 94.50 273 ALA A O 1
ATOM 2146 N N . ARG A 1 274 ? -13.017 -15.346 13.541 1.00 93.56 274 ARG A N 1
ATOM 2147 C CA . ARG A 1 274 ? -12.880 -16.484 12.609 1.00 93.56 274 ARG A CA 1
ATOM 2148 C C . ARG A 1 274 ? -12.260 -16.098 11.273 1.00 93.56 274 ARG A C 1
ATOM 2150 O O . ARG A 1 274 ? -11.474 -16.860 10.717 1.00 93.56 274 ARG A O 1
ATOM 2157 N N . ILE A 1 275 ? -12.609 -14.928 10.743 1.00 93.50 275 ILE A N 1
ATOM 2158 C CA . ILE A 1 275 ? -11.992 -14.434 9.510 1.00 93.50 275 ILE A CA 1
ATOM 2159 C C . ILE A 1 275 ? -10.509 -14.149 9.762 1.00 93.50 275 ILE A C 1
ATOM 2161 O O . ILE A 1 275 ? -9.681 -14.600 8.976 1.00 93.50 275 ILE A O 1
ATOM 2165 N N . ILE A 1 276 ? -10.155 -13.507 10.880 1.00 93.75 276 ILE A N 1
ATOM 2166 C CA . ILE A 1 276 ? -8.750 -13.293 11.259 1.00 93.75 276 ILE A CA 1
ATOM 2167 C C . ILE A 1 276 ? -8.003 -14.625 11.409 1.00 93.75 276 ILE A C 1
ATOM 2169 O O . ILE A 1 276 ? -6.880 -14.744 10.916 1.00 93.75 276 ILE A O 1
ATOM 2173 N N . ASP A 1 277 ? -8.616 -15.649 12.006 1.00 91.38 277 ASP A N 1
ATOM 2174 C CA . ASP A 1 277 ? -7.998 -16.973 12.141 1.00 91.38 277 ASP A CA 1
ATOM 2175 C C . ASP A 1 277 ? -7.676 -17.626 10.786 1.00 91.38 277 ASP A C 1
ATOM 2177 O O . ASP A 1 277 ? -6.591 -18.184 10.601 1.00 91.38 277 ASP A O 1
ATOM 2181 N N . SER A 1 278 ? -8.528 -17.425 9.773 1.00 91.50 278 SER A N 1
ATOM 2182 C CA . SER A 1 278 ? -8.279 -17.943 8.420 1.00 91.50 278 SER A CA 1
ATOM 2183 C C . SER A 1 278 ? -6.993 -17.409 7.762 1.00 91.50 278 SER A C 1
ATOM 2185 O O . SER A 1 278 ? -6.477 -18.041 6.836 1.00 91.50 278 SER A O 1
ATOM 2187 N N . THR A 1 279 ? -6.387 -16.332 8.294 1.00 88.88 279 THR A N 1
ATOM 2188 C CA . THR A 1 279 ? -5.033 -15.881 7.908 1.00 88.88 279 THR A CA 1
ATOM 2189 C C . THR A 1 279 ? -4.014 -17.016 7.986 1.00 88.88 279 THR A C 1
ATOM 2191 O O . THR A 1 279 ? -3.137 -17.096 7.130 1.00 88.88 279 THR A O 1
ATOM 2194 N N . ARG A 1 280 ? -4.139 -17.918 8.973 1.00 87.31 280 ARG A N 1
ATOM 2195 C CA . ARG A 1 280 ? -3.229 -19.061 9.180 1.00 87.31 280 ARG A CA 1
ATOM 2196 C C . ARG A 1 280 ? -3.206 -20.041 8.010 1.00 87.31 280 ARG A C 1
ATOM 2198 O O . ARG A 1 280 ? -2.227 -20.760 7.840 1.00 87.31 280 ARG A O 1
ATOM 2205 N N . VAL A 1 281 ? -4.296 -20.098 7.247 1.00 86.69 281 VAL A N 1
ATOM 2206 C CA . VAL A 1 281 ? -4.459 -21.012 6.110 1.00 86.69 281 VAL A CA 1
ATOM 2207 C C . VAL A 1 281 ? -3.972 -20.365 4.815 1.00 86.69 281 VAL A C 1
ATOM 2209 O O . VAL A 1 281 ? -3.454 -21.051 3.939 1.00 86.69 281 VAL A O 1
ATOM 2212 N N . ILE A 1 282 ? -4.145 -19.047 4.687 1.00 83.31 282 ILE A N 1
ATOM 2213 C CA . ILE A 1 282 ? -3.930 -18.317 3.431 1.00 83.31 282 ILE A CA 1
ATOM 2214 C C . ILE A 1 282 ? -2.524 -17.700 3.360 1.00 83.31 282 ILE A C 1
ATOM 2216 O O . ILE A 1 282 ? -1.959 -17.585 2.273 1.00 83.31 282 ILE A O 1
ATOM 2220 N N . PHE A 1 283 ? -1.946 -17.307 4.498 1.00 85.25 283 PHE A N 1
ATOM 2221 C CA . PHE A 1 283 ? -0.702 -16.536 4.563 1.00 85.25 283 PHE A CA 1
ATOM 2222 C C . PHE A 1 283 ? 0.340 -17.182 5.488 1.00 85.25 283 PHE A C 1
ATOM 2224 O O . PHE A 1 283 ? -0.000 -18.015 6.331 1.00 85.25 283 PHE A O 1
ATOM 2231 N N . PRO A 1 284 ? 1.626 -16.788 5.374 1.00 85.00 284 PRO A N 1
ATOM 2232 C CA . PRO A 1 284 ? 2.659 -17.221 6.307 1.00 85.00 284 PRO A CA 1
ATOM 2233 C C . PRO A 1 284 ? 2.302 -16.890 7.760 1.00 85.00 284 PRO A C 1
ATOM 2235 O O . PRO A 1 284 ? 1.682 -15.868 8.049 1.00 85.00 284 PRO A O 1
ATOM 2238 N N . ARG A 1 285 ? 2.775 -17.716 8.698 1.00 83.50 285 ARG A N 1
ATOM 2239 C CA . ARG A 1 285 ? 2.489 -17.582 10.137 1.00 83.50 285 ARG A CA 1
ATOM 2240 C C . ARG A 1 285 ? 2.750 -16.178 10.701 1.00 83.50 285 ARG A C 1
ATOM 2242 O O . ARG A 1 285 ? 1.963 -15.701 11.514 1.00 83.50 285 ARG A O 1
ATOM 2249 N N . SER A 1 286 ? 3.805 -15.511 10.238 1.00 80.44 286 SER A N 1
ATOM 2250 C CA . SER A 1 286 ? 4.151 -14.144 10.648 1.00 80.44 286 SER A CA 1
ATOM 2251 C C . SER A 1 286 ? 3.025 -13.134 10.399 1.00 80.44 286 SER A C 1
ATOM 2253 O O . SER A 1 286 ? 2.865 -12.193 11.173 1.00 80.44 286 SER A O 1
ATOM 2255 N N . TYR A 1 287 ? 2.200 -13.340 9.367 1.00 80.62 287 TYR A N 1
ATOM 2256 C CA . TYR A 1 287 ? 1.051 -12.480 9.076 1.00 80.62 287 TYR A CA 1
ATOM 2257 C C . TYR A 1 287 ? -0.057 -12.653 10.102 1.00 80.62 287 TYR A C 1
ATOM 2259 O O . TYR A 1 287 ? -0.624 -11.662 10.553 1.00 80.62 287 TYR A O 1
ATOM 2267 N N . TYR A 1 288 ? -0.354 -13.894 10.494 1.00 87.00 288 TYR A N 1
ATOM 2268 C CA . TYR A 1 288 ? -1.333 -14.142 11.547 1.00 87.00 288 TYR A CA 1
ATOM 2269 C C . TYR A 1 288 ? -0.872 -13.539 12.876 1.00 87.00 288 TYR A C 1
ATOM 2271 O O . TYR A 1 288 ? -1.672 -12.919 13.570 1.00 87.00 288 TYR A O 1
ATOM 2279 N N . GLU A 1 289 ? 0.411 -13.677 13.219 1.00 86.81 289 GLU A N 1
ATOM 2280 C CA . GLU A 1 289 ? 0.977 -13.105 14.446 1.00 86.81 289 GLU A CA 1
ATOM 2281 C C . GLU A 1 289 ? 0.875 -11.574 14.453 1.00 86.81 289 GLU A C 1
ATOM 2283 O O . GLU A 1 289 ? 0.404 -10.990 15.430 1.00 86.81 289 GLU A O 1
ATOM 2288 N N . TYR A 1 290 ? 1.236 -10.929 13.339 1.00 84.00 290 TYR A N 1
ATOM 2289 C CA . TYR A 1 290 ? 1.085 -9.485 13.166 1.00 84.00 290 TYR A CA 1
ATOM 2290 C C . TYR A 1 290 ? -0.380 -9.041 13.253 1.00 84.00 290 TYR A C 1
ATOM 2292 O O . TYR A 1 290 ? -0.708 -8.150 14.034 1.00 84.00 290 TYR A O 1
ATOM 2300 N N . LEU A 1 291 ? -1.269 -9.669 12.478 1.00 85.88 291 LEU A N 1
ATOM 2301 C CA . LEU A 1 291 ? -2.670 -9.267 12.397 1.00 85.88 291 LEU A CA 1
ATOM 2302 C C . LEU A 1 291 ? -3.392 -9.500 13.725 1.00 85.88 291 LEU A C 1
ATOM 2304 O O . LEU A 1 291 ? -4.139 -8.634 14.162 1.00 85.88 291 LEU A O 1
ATOM 2308 N N . SER A 1 292 ? -3.119 -10.618 14.403 1.00 88.88 292 SER A N 1
ATOM 2309 C CA . SER A 1 292 ? -3.664 -10.906 15.735 1.00 88.88 292 SER A CA 1
ATOM 2310 C C . SER A 1 292 ? -3.246 -9.841 16.739 1.00 88.88 292 SER A C 1
ATOM 2312 O O . SER A 1 292 ? -4.088 -9.306 17.453 1.00 88.88 292 SER A O 1
ATOM 2314 N N . LYS A 1 293 ? -1.957 -9.479 16.760 1.00 89.31 293 LYS A N 1
ATOM 2315 C CA . LYS A 1 293 ? -1.461 -8.400 17.616 1.00 89.31 293 LYS A CA 1
ATOM 2316 C C . LYS A 1 293 ? -2.168 -7.077 17.307 1.00 89.31 293 LYS A C 1
ATOM 2318 O O . LYS A 1 293 ? -2.649 -6.427 18.227 1.00 89.31 293 LYS A O 1
ATOM 2323 N N . TYR A 1 294 ? -2.288 -6.725 16.029 1.00 86.56 294 TYR A N 1
ATOM 2324 C CA . TYR A 1 294 ? -2.937 -5.489 15.601 1.00 86.56 294 TYR A CA 1
ATOM 2325 C C . TYR A 1 294 ? -4.410 -5.419 16.036 1.00 86.56 294 TYR A C 1
ATOM 2327 O O . TYR A 1 294 ? -4.813 -4.449 16.672 1.00 86.56 294 TYR A O 1
ATOM 2335 N N . VAL A 1 295 ? -5.214 -6.458 15.780 1.00 89.50 295 VAL A N 1
ATOM 2336 C CA . VAL A 1 295 ? -6.646 -6.438 16.146 1.00 89.50 295 VAL A CA 1
ATOM 2337 C C . VAL A 1 295 ? -6.879 -6.431 17.662 1.00 89.50 295 VAL A C 1
ATOM 2339 O O . VAL A 1 295 ? -7.898 -5.908 18.118 1.00 89.50 295 VAL A O 1
ATOM 2342 N N . LEU A 1 296 ? -5.941 -6.985 18.442 1.00 90.44 296 LEU A N 1
ATOM 2343 C CA . LEU A 1 296 ? -5.944 -6.910 19.905 1.00 90.44 296 LEU A CA 1
ATOM 2344 C C . LEU A 1 296 ? -5.604 -5.498 20.394 1.00 90.44 296 LEU A C 1
ATOM 2346 O O . LEU A 1 296 ? -6.289 -4.983 21.274 1.00 90.44 296 LEU A O 1
ATOM 2350 N N . GLU A 1 297 ? -4.583 -4.858 19.815 1.00 88.38 297 GLU A N 1
ATOM 2351 C CA . GLU A 1 297 ? -4.188 -3.479 20.141 1.00 88.38 297 GLU A CA 1
ATOM 2352 C C . GLU A 1 297 ? -5.309 -2.475 19.848 1.00 88.38 297 GLU A C 1
ATOM 2354 O O . GLU A 1 297 ? -5.517 -1.545 20.623 1.00 88.38 297 GLU A O 1
ATOM 2359 N N . GLN A 1 298 ? -6.080 -2.700 18.781 1.00 85.50 298 GLN A N 1
ATOM 2360 C CA . GLN A 1 298 ? -7.257 -1.889 18.454 1.00 85.50 298 GLN A CA 1
ATOM 2361 C C . GLN A 1 298 ? -8.481 -2.184 19.345 1.00 85.50 298 GLN A C 1
ATOM 2363 O O . GLN A 1 298 ? -9.490 -1.483 19.275 1.00 85.50 298 GLN A O 1
ATOM 2368 N N . GLY A 1 299 ? -8.440 -3.236 20.170 1.00 88.06 299 GLY A N 1
ATOM 2369 C CA . GLY A 1 299 ? -9.561 -3.636 21.027 1.00 88.06 299 GLY A CA 1
ATOM 2370 C C . GLY A 1 299 ? -10.786 -4.162 20.266 1.00 88.06 299 GLY A C 1
ATOM 2371 O O . GLY A 1 299 ? -11.883 -4.247 20.831 1.00 88.06 299 GLY A O 1
ATOM 2372 N N . TRP A 1 300 ? -10.628 -4.523 18.989 1.00 89.25 300 TRP A N 1
ATOM 2373 C CA . TRP A 1 300 ? -11.720 -5.030 18.153 1.00 89.25 300 TRP A CA 1
ATOM 2374 C C . TRP A 1 300 ? -12.205 -6.399 18.631 1.00 89.25 300 TRP A C 1
ATOM 2376 O O . TRP A 1 300 ? -13.409 -6.653 18.696 1.00 89.25 300 TRP A O 1
ATOM 2386 N N . VAL A 1 301 ? -11.269 -7.254 19.039 1.00 92.19 301 VAL A N 1
ATOM 2387 C CA . VAL A 1 301 ? -11.522 -8.571 19.637 1.00 92.19 301 VAL A CA 1
ATOM 2388 C C . VAL A 1 301 ? -10.606 -8.794 20.834 1.00 92.19 301 VAL A C 1
ATOM 2390 O O . VAL A 1 301 ? -9.592 -8.120 20.994 1.00 92.19 301 VAL A O 1
ATOM 2393 N N . SER A 1 302 ? -10.978 -9.738 21.691 1.00 92.00 302 SER A N 1
ATOM 2394 C CA . SER A 1 302 ? -10.178 -10.189 22.828 1.00 92.00 302 SER A CA 1
ATOM 2395 C C . SER A 1 302 ? -9.341 -11.425 22.490 1.00 92.00 302 SER A C 1
ATOM 2397 O O . SER A 1 302 ? -9.645 -12.176 21.563 1.00 92.00 302 SER A O 1
ATOM 2399 N N . GLN A 1 303 ? -8.317 -11.683 23.308 1.00 92.06 303 GLN A N 1
ATOM 2400 C CA . GLN A 1 303 ? -7.479 -12.881 23.200 1.00 92.06 303 GLN A CA 1
ATOM 2401 C C . GLN A 1 303 ? -8.315 -14.171 23.254 1.00 92.06 303 GLN A C 1
ATOM 2403 O O . GLN A 1 303 ? -8.138 -15.059 22.426 1.00 92.06 303 GLN A O 1
ATOM 2408 N N . ALA A 1 304 ? -9.285 -14.240 24.173 1.00 91.25 304 ALA A N 1
ATOM 2409 C CA . ALA A 1 304 ? -10.173 -15.392 24.310 1.00 91.25 304 ALA A CA 1
ATOM 2410 C C . ALA A 1 304 ? -11.035 -15.626 23.056 1.00 91.25 304 ALA A C 1
ATOM 2412 O O . ALA A 1 304 ? -11.296 -16.769 22.693 1.00 91.25 304 ALA A O 1
ATOM 2413 N N . GLU A 1 305 ? -11.472 -14.561 22.377 1.00 90.19 305 GLU A N 1
ATOM 2414 C CA . GLU A 1 305 ? -12.249 -14.676 21.136 1.00 90.19 305 GLU A CA 1
ATOM 2415 C C . GLU A 1 305 ? -11.400 -15.198 19.970 1.00 90.19 305 GLU A C 1
ATOM 2417 O O . GLU A 1 305 ? -11.903 -15.985 19.171 1.00 90.19 305 GLU A O 1
ATOM 2422 N N . LEU A 1 306 ? -10.120 -14.816 19.894 1.00 89.31 306 LEU A N 1
ATOM 2423 C CA . LEU A 1 306 ? -9.180 -15.364 18.910 1.00 89.31 306 LEU A CA 1
ATOM 2424 C C . LEU A 1 306 ? -8.814 -16.825 19.203 1.00 89.31 306 LEU A C 1
ATOM 2426 O O . LEU A 1 306 ? -8.666 -17.614 18.278 1.00 89.31 306 LEU A O 1
ATOM 2430 N N . GLU A 1 307 ? -8.679 -17.206 20.472 1.00 89.69 307 GLU A N 1
ATOM 2431 C CA . GLU A 1 307 ? -8.407 -18.595 20.868 1.00 89.69 307 GLU A CA 1
ATOM 2432 C C . GLU A 1 307 ? -9.593 -19.522 20.585 1.00 89.69 307 GLU A C 1
ATOM 2434 O O . GLU A 1 307 ? -9.394 -20.640 20.127 1.00 89.69 307 GLU A O 1
ATOM 2439 N N . GLN A 1 308 ? -10.824 -19.047 20.792 1.00 88.44 308 GLN A N 1
ATOM 2440 C CA . GLN A 1 308 ? -12.051 -19.790 20.473 1.00 88.44 308 GLN A CA 1
ATOM 2441 C C . GLN A 1 308 ? -12.330 -19.919 18.969 1.00 88.44 308 GLN A C 1
ATOM 2443 O O . GLN A 1 308 ? -13.229 -20.667 18.579 1.00 88.44 308 GLN A O 1
ATOM 2448 N N . ALA A 1 309 ? -11.643 -19.134 18.138 1.00 85.00 309 ALA A N 1
ATOM 2449 C CA . ALA A 1 309 ? -11.803 -19.160 16.690 1.00 85.00 309 ALA A CA 1
ATOM 2450 C C . ALA A 1 309 ? -10.954 -20.244 16.001 1.00 85.00 309 ALA A C 1
ATOM 2452 O O . ALA A 1 309 ? -11.263 -20.554 14.850 1.00 85.00 309 ALA A O 1
ATOM 2453 N N . GLN A 1 310 ? -9.949 -20.789 16.702 1.00 78.56 310 GLN A N 1
ATOM 2454 C CA . GLN A 1 310 ? -9.074 -21.890 16.266 1.00 78.56 310 GLN A CA 1
ATOM 2455 C C . GLN A 1 310 ? -9.810 -23.235 16.276 1.00 78.56 310 GLN A C 1
ATOM 2457 O O . GLN A 1 310 ? -9.514 -24.066 15.390 1.00 78.56 310 GLN A O 1
#

Sequence (310 aa):
MPAIDRYRNDGDFLTVETMGGFVKRVRQERGVRLTDLTDVGTSSMSRFENDQIDLAGSRLLSTFGLIGIDYRDLNIRHILTVANEDDWQYLATGTWNLAKVQTLRESLVGAQHKIQNLSGYQRMVIACIDELIAIHTGESNQFAPGLVSRVSQYFGQLSTFSGVDLFLIGALIDRVSVEESVSWIMPKVRKIVERQALMTDADVRNNASIVLMVAEQAGNEGQFTIMHRMLTVTKQLIALVPEQVSVAYNFSVSVALMNLLEHNNSTNRRVFARIIDSTRVIFPRSYYEYLSKYVLEQGWVSQAELEQAQ

Organism: NCBI:txid1291052